Protein AF-A0A8J6GQ52-F1 (afdb_monomer_lite)

InterPro domains:
  IPR007128 Nuclear MIS12/MIND complex subunit PMF1/Nnf1 [PF03980] (69-167)
  IPR007128 Nuclear MIS12/MIND complex subunit PMF1/Nnf1 [PTHR15459] (1-187)

Structure (mmCIF, N/CA/C/O backbone):
data_AF-A0A8J6GQ52-F1
#
_entry.id   AF-A0A8J6GQ52-F1
#
loop_
_atom_site.group_PDB
_atom_site.id
_atom_site.type_symbol
_atom_site.label_atom_id
_atom_site.label_alt_id
_atom_site.label_comp_id
_atom_site.label_asym_id
_atom_site.label_entity_id
_atom_site.label_seq_id
_atom_site.pdbx_PDB_ins_code
_atom_site.Cartn_x
_atom_site.Cartn_y
_atom_site.Cartn_z
_atom_site.occupancy
_atom_site.B_iso_or_equiv
_atom_site.auth_seq_id
_atom_site.auth_comp_id
_atom_site.auth_asym_id
_atom_site.auth_atom_id
_atom_site.pdbx_PDB_model_num
ATOM 1 N N . MET A 1 1 ? -20.488 -32.281 -38.458 1.00 43.31 1 MET A N 1
ATOM 2 C CA . MET A 1 1 ? -21.672 -33.126 -38.209 1.00 43.31 1 MET A CA 1
ATOM 3 C C . MET A 1 1 ? -21.492 -33.829 -36.878 1.00 43.31 1 MET A C 1
ATOM 5 O O . MET A 1 1 ? -20.727 -34.777 -36.807 1.00 43.31 1 MET A O 1
ATOM 9 N N . ALA A 1 2 ? -22.140 -33.308 -35.844 1.00 41.88 2 ALA A N 1
ATOM 10 C CA . ALA A 1 2 ? -22.635 -34.038 -34.683 1.00 41.88 2 ALA A CA 1
ATOM 11 C C . ALA A 1 2 ? -23.608 -33.063 -34.015 1.00 41.88 2 ALA A C 1
ATOM 13 O O . ALA A 1 2 ? -23.210 -32.009 -33.528 1.00 41.88 2 ALA A O 1
ATOM 14 N N . ASP A 1 3 ? -24.880 -33.380 -34.175 1.00 35.00 3 ASP A N 1
ATOM 15 C CA . ASP A 1 3 ? -26.055 -32.637 -33.756 1.00 35.00 3 ASP A CA 1
ATOM 16 C C . ASP A 1 3 ? -26.645 -33.424 -32.585 1.00 35.00 3 ASP A C 1
ATOM 18 O O . ASP A 1 3 ? -26.902 -34.617 -32.748 1.00 35.00 3 ASP A O 1
ATOM 22 N N . VAL A 1 4 ? -26.802 -32.804 -31.414 1.00 43.28 4 VAL A N 1
ATOM 23 C CA . VAL A 1 4 ? -27.735 -33.262 -30.376 1.00 43.28 4 VAL A CA 1
ATOM 24 C C . VAL A 1 4 ? -28.310 -32.026 -29.694 1.00 43.28 4 VAL A C 1
ATOM 26 O O . VAL A 1 4 ? -27.606 -31.241 -29.061 1.00 43.28 4 VAL A O 1
ATOM 29 N N . SER A 1 5 ? -29.615 -31.888 -29.885 1.00 42.44 5 SER A N 1
ATOM 30 C CA . SER A 1 5 ? -30.511 -30.881 -29.334 1.00 42.44 5 SER A CA 1
ATOM 31 C C . SER A 1 5 ? -31.071 -31.261 -27.955 1.00 42.44 5 SER A C 1
ATOM 33 O O . SER A 1 5 ? -31.050 -32.428 -27.567 1.00 42.44 5 SER A O 1
ATOM 35 N N . HIS A 1 6 ? -31.707 -30.248 -27.346 1.00 36.59 6 HIS A N 1
ATOM 36 C CA . HIS A 1 6 ? -32.615 -30.223 -26.183 1.00 36.59 6 HIS A CA 1
ATOM 37 C C . HIS A 1 6 ? -31.938 -30.105 -24.805 1.00 36.59 6 HIS A C 1
ATOM 39 O O . HIS A 1 6 ? -30.955 -30.774 -24.534 1.00 36.59 6 HIS A O 1
ATOM 45 N N . SER A 1 7 ? -32.389 -29.250 -23.883 1.00 33.19 7 SER A N 1
ATOM 46 C CA . SER A 1 7 ? -33.713 -28.633 -23.699 1.00 33.19 7 SER A CA 1
ATOM 47 C C . SER A 1 7 ? -33.622 -27.365 -22.837 1.00 33.19 7 SER A C 1
ATOM 49 O O . SER A 1 7 ? -32.820 -27.288 -21.912 1.00 33.19 7 SER A O 1
ATOM 51 N N . ASN A 1 8 ? -34.498 -26.400 -23.131 1.00 37.22 8 ASN A N 1
ATOM 52 C CA . ASN A 1 8 ? -34.844 -25.273 -22.266 1.00 37.22 8 ASN A CA 1
ATOM 53 C C . ASN A 1 8 ? -35.473 -25.759 -20.954 1.00 37.22 8 ASN A C 1
ATOM 55 O O . ASN A 1 8 ? -36.440 -26.513 -21.014 1.00 37.22 8 ASN A O 1
ATOM 59 N N . GLU A 1 9 ? -35.047 -25.203 -19.818 1.00 34.72 9 GLU A N 1
ATOM 60 C CA . GLU A 1 9 ? -35.894 -25.093 -18.628 1.00 34.72 9 GLU A CA 1
ATOM 61 C C . GLU A 1 9 ? -35.555 -23.824 -17.828 1.00 34.72 9 GLU A C 1
ATOM 63 O O . GLU A 1 9 ? -34.475 -23.658 -17.270 1.00 34.72 9 GLU A O 1
ATOM 68 N N . ALA A 1 10 ? -36.503 -22.889 -17.914 1.00 39.56 10 ALA A N 1
ATOM 69 C CA . ALA A 1 10 ? -36.973 -21.944 -16.906 1.00 39.56 10 ALA A CA 1
ATOM 70 C C . ALA A 1 10 ? -36.105 -21.707 -15.650 1.00 39.56 10 ALA A C 1
ATOM 72 O O . ALA A 1 10 ? -36.073 -22.534 -14.744 1.00 39.56 10 ALA A O 1
ATOM 73 N N . VAL A 1 11 ? -35.569 -20.486 -15.513 1.00 40.12 11 VAL A N 1
ATOM 74 C CA . VAL A 1 11 ? -35.236 -19.914 -14.199 1.00 40.12 11 VAL A CA 1
ATOM 75 C C . VAL A 1 11 ? -36.071 -18.655 -13.983 1.00 40.12 11 VAL A C 1
ATOM 77 O O . VAL A 1 11 ? -35.872 -17.610 -14.596 1.00 40.12 11 VAL A O 1
ATOM 80 N N . GLU A 1 12 ? -37.098 -18.880 -13.174 1.00 35.12 12 GLU A N 1
ATOM 81 C CA . GLU A 1 12 ? -37.746 -18.016 -12.193 1.00 35.12 12 GLU A CA 1
ATOM 82 C C . GLU A 1 12 ? -37.391 -16.517 -12.161 1.00 35.12 12 GLU A C 1
ATOM 84 O O . GLU A 1 12 ? -36.273 -16.087 -11.884 1.00 35.12 12 GLU A O 1
ATOM 89 N N . LYS A 1 13 ? -38.444 -15.718 -12.345 1.00 44.16 13 LYS A N 1
ATOM 90 C CA . LYS A 1 13 ? -38.532 -14.293 -12.033 1.00 44.16 13 LYS A CA 1
ATOM 91 C C . LYS A 1 13 ? -38.651 -14.139 -10.505 1.00 44.16 13 LYS A C 1
ATOM 93 O O . LYS A 1 13 ? -39.627 -14.613 -9.931 1.00 44.16 13 LYS A O 1
ATOM 98 N N . GLY A 1 14 ? -37.714 -13.440 -9.866 1.00 32.12 14 GLY A N 1
ATOM 99 C CA . GLY A 1 14 ? -37.727 -13.097 -8.434 1.00 32.12 14 GLY A CA 1
ATOM 100 C C . GLY A 1 14 ? -37.041 -11.746 -8.185 1.00 32.12 14 GLY A C 1
ATOM 101 O O . GLY A 1 14 ? -36.274 -11.308 -9.036 1.00 32.12 14 GLY A O 1
ATOM 102 N N . PRO A 1 15 ? -37.378 -11.035 -7.097 1.00 40.50 15 PRO A N 1
ATOM 103 C CA . PRO A 1 15 ? -37.936 -9.687 -7.175 1.00 40.50 15 PRO A CA 1
ATOM 104 C C . PRO A 1 15 ? -36.904 -8.560 -7.213 1.00 40.50 15 PRO A C 1
ATOM 106 O O . PRO A 1 15 ? -35.813 -8.657 -6.656 1.00 40.50 15 PRO A O 1
ATOM 109 N N . GLU A 1 16 ? -37.332 -7.458 -7.830 1.00 43.88 16 GLU A N 1
ATOM 110 C CA . GLU A 1 16 ? -36.710 -6.141 -7.761 1.00 43.88 16 GLU A CA 1
ATOM 111 C C . GLU A 1 16 ? -36.433 -5.757 -6.302 1.00 43.88 16 GLU A C 1
ATOM 113 O O . GLU A 1 16 ? -37.333 -5.431 -5.524 1.00 43.88 16 GLU A O 1
ATOM 118 N N . GLY A 1 17 ? -35.158 -5.830 -5.926 1.00 29.09 17 GLY A N 1
ATOM 119 C CA . GLY A 1 17 ? -34.651 -5.241 -4.702 1.00 29.09 17 GLY A CA 1
ATOM 120 C C . GLY A 1 17 ? -34.566 -3.736 -4.892 1.00 29.09 17 GLY A C 1
ATOM 121 O O . GLY A 1 17 ? -33.700 -3.248 -5.615 1.00 29.09 17 GLY A O 1
ATOM 122 N N . PHE A 1 18 ? -35.488 -3.022 -4.251 1.00 31.86 18 PHE A N 1
ATOM 123 C CA . PHE A 1 18 ? -35.463 -1.578 -4.068 1.00 31.86 18 PHE A CA 1
ATOM 124 C C . PHE A 1 18 ? -34.062 -1.114 -3.659 1.00 31.86 18 PHE A C 1
ATOM 126 O O . PHE A 1 18 ? -33.594 -1.408 -2.560 1.00 31.86 18 PHE A O 1
ATOM 133 N N . SER A 1 19 ? -33.405 -0.377 -4.551 1.00 39.75 19 SER A N 1
ATOM 134 C CA . SER A 1 19 ? -32.201 0.376 -4.227 1.00 39.75 19 SER A CA 1
ATOM 135 C C . SER A 1 19 ? -32.638 1.616 -3.446 1.00 39.75 19 SER A C 1
ATOM 137 O O . SER A 1 19 ? -33.395 2.417 -4.000 1.00 39.75 19 SER A O 1
ATOM 139 N N . PRO A 1 20 ? -32.221 1.813 -2.182 1.00 41.72 20 PRO A N 1
ATOM 140 C CA . PRO A 1 20 ? -32.459 3.079 -1.526 1.00 41.72 20 PRO A CA 1
ATOM 141 C C . PRO A 1 20 ? -31.581 4.129 -2.198 1.00 41.72 20 PRO A C 1
ATOM 143 O O . PRO A 1 20 ? -30.355 4.029 -2.240 1.00 41.72 20 PRO A O 1
ATOM 146 N N . GLU A 1 21 ? -32.275 5.105 -2.756 1.00 31.41 21 GLU A N 1
ATOM 147 C CA . GLU A 1 21 ? -31.784 6.370 -3.262 1.00 31.41 21 GLU A CA 1
ATOM 148 C C . GLU A 1 21 ? -30.738 6.973 -2.316 1.00 31.41 21 GLU A C 1
ATOM 150 O O . GLU A 1 21 ? -30.968 7.159 -1.118 1.00 31.41 21 GLU A O 1
ATOM 155 N N . SER A 1 22 ? -29.552 7.229 -2.863 1.00 39.59 22 SER A N 1
ATOM 156 C CA . SER A 1 22 ? -28.425 7.824 -2.161 1.00 39.59 22 SER A CA 1
ATOM 157 C C . SER A 1 22 ? -28.741 9.274 -1.805 1.00 39.59 22 SER A C 1
ATOM 159 O O . SER A 1 22 ? -28.646 10.171 -2.643 1.00 39.59 22 SER A O 1
ATOM 161 N N . VAL A 1 23 ? -29.093 9.503 -0.543 1.00 38.03 23 VAL A N 1
ATOM 162 C CA . VAL A 1 23 ? -29.055 10.832 0.072 1.00 38.03 23 VAL A CA 1
ATOM 163 C C . VAL A 1 23 ? -27.583 11.265 0.159 1.00 38.03 23 VAL A C 1
ATOM 165 O O . VAL A 1 23 ? -26.764 10.483 0.652 1.00 38.03 23 VAL A O 1
ATOM 168 N N . PRO A 1 24 ? -27.208 12.476 -0.292 1.00 46.12 24 PRO A N 1
ATOM 169 C CA . PRO A 1 24 ? -25.840 12.953 -0.180 1.00 46.12 24 PRO A CA 1
ATOM 170 C C . PRO A 1 24 ? -25.595 13.369 1.273 1.00 46.12 24 PRO A C 1
ATOM 172 O O . PRO A 1 24 ? -25.915 14.482 1.684 1.00 46.12 24 PRO A O 1
ATOM 175 N N . VAL A 1 25 ? -25.066 12.447 2.074 1.00 36.69 25 VAL A N 1
ATOM 176 C CA . VAL A 1 25 ? -24.512 12.763 3.394 1.00 36.69 25 VAL A CA 1
ATOM 177 C C . VAL A 1 25 ? -23.038 13.069 3.183 1.00 36.69 25 VAL A C 1
ATOM 179 O O . VAL A 1 25 ? -22.173 12.203 3.279 1.00 36.69 25 VAL A O 1
ATOM 182 N N . ASP A 1 26 ? -22.778 14.320 2.816 1.00 45.38 26 ASP A N 1
ATOM 183 C CA . ASP A 1 26 ? -21.444 14.868 2.567 1.00 45.38 26 ASP A CA 1
ATOM 184 C C . ASP A 1 26 ? -20.767 15.231 3.899 1.00 45.38 26 ASP A C 1
ATOM 186 O O . ASP A 1 26 ? -20.475 16.379 4.234 1.00 45.38 26 ASP A O 1
ATOM 190 N N . THR A 1 27 ? -20.633 14.221 4.751 1.00 47.31 27 THR A N 1
ATOM 191 C CA . THR A 1 27 ? -19.817 14.254 5.967 1.00 47.31 27 THR A CA 1
ATOM 192 C C . THR A 1 27 ? -19.419 12.815 6.253 1.00 47.31 27 THR A C 1
ATOM 194 O O . THR A 1 27 ? -20.009 12.122 7.080 1.00 47.31 27 THR A O 1
ATOM 197 N N . THR A 1 28 ? -18.474 12.3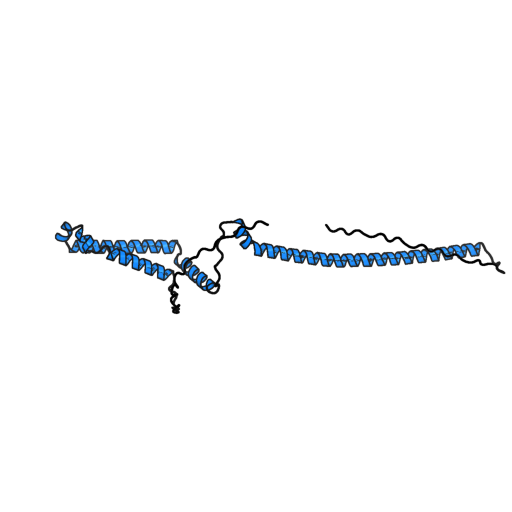12 5.462 1.00 72.19 28 THR A N 1
ATOM 198 C CA . THR A 1 28 ? -17.889 10.985 5.647 1.00 72.19 28 THR A CA 1
ATOM 199 C C . THR A 1 28 ? -17.199 10.966 7.008 1.00 72.19 28 THR A C 1
ATOM 201 O O . THR A 1 28 ? -16.115 11.518 7.166 1.00 72.19 28 THR A O 1
ATOM 204 N N . ILE A 1 29 ? -17.864 10.380 8.007 1.00 85.69 29 ILE A N 1
ATOM 205 C CA . ILE A 1 29 ? -17.282 10.109 9.326 1.00 85.69 29 ILE A CA 1
ATOM 206 C C . ILE A 1 29 ? -15.983 9.332 9.099 1.00 85.69 29 ILE A C 1
ATOM 208 O O . ILE A 1 29 ? -15.986 8.349 8.348 1.00 85.69 29 ILE A O 1
ATOM 212 N N . SER A 1 30 ? -14.885 9.778 9.713 1.00 93.31 30 SER A N 1
ATOM 213 C CA . SER A 1 30 ? -13.592 9.114 9.538 1.00 93.31 30 SER A CA 1
ATOM 214 C C . SER A 1 30 ? -13.648 7.689 10.087 1.00 93.31 30 SER A C 1
ATOM 216 O O . SER A 1 30 ? -14.373 7.385 11.043 1.00 93.31 30 SER A O 1
ATOM 218 N N . ARG A 1 31 ? -12.868 6.771 9.505 1.00 95.12 31 ARG A N 1
ATOM 219 C CA . ARG A 1 31 ? -12.851 5.378 9.990 1.00 95.12 31 ARG A CA 1
ATOM 220 C C . ARG A 1 31 ? -12.338 5.264 11.428 1.00 95.12 31 ARG A C 1
ATOM 222 O O . ARG A 1 31 ? -12.720 4.333 12.133 1.00 95.12 31 ARG A O 1
ATOM 229 N N . VAL A 1 32 ? -11.507 6.210 11.863 1.00 94.50 32 VAL A N 1
ATOM 230 C CA . VAL A 1 32 ? -10.993 6.299 13.236 1.00 94.50 32 VAL A CA 1
ATOM 231 C C . VAL A 1 32 ? -12.113 6.660 14.211 1.00 94.50 32 VAL A C 1
ATOM 233 O O . VAL A 1 32 ? -12.322 5.946 15.188 1.00 94.50 32 VAL A O 1
ATOM 236 N N . GLU A 1 33 ? -12.899 7.694 13.907 1.00 94.38 33 GLU A N 1
ATOM 237 C CA . GLU A 1 33 ? -14.057 8.079 14.727 1.00 94.38 33 GLU A CA 1
ATOM 238 C C . GLU A 1 33 ? -15.119 6.976 14.763 1.00 94.38 33 GLU A C 1
ATOM 240 O O . GLU A 1 33 ? -15.753 6.742 15.796 1.00 94.38 33 GLU A O 1
ATOM 245 N N . LEU A 1 34 ? -15.305 6.260 13.649 1.00 96.31 34 LEU A N 1
ATOM 246 C CA . LEU A 1 34 ? -16.199 5.107 13.602 1.00 96.31 34 LEU A CA 1
ATOM 247 C C . LEU A 1 34 ? -15.718 3.992 14.538 1.00 96.31 34 LEU A C 1
ATOM 249 O O . LEU A 1 34 ? -16.531 3.413 15.260 1.00 96.31 34 LEU A O 1
ATOM 253 N N . LEU A 1 35 ? -14.414 3.703 14.550 1.00 95.06 35 LEU A N 1
ATOM 254 C CA . LEU A 1 35 ? -13.829 2.731 15.471 1.00 95.06 35 LEU A CA 1
ATOM 255 C C . LEU A 1 35 ? -14.070 3.147 16.928 1.00 95.06 35 LEU A C 1
ATOM 257 O O . LEU A 1 35 ? -14.569 2.337 17.707 1.00 95.06 35 LEU A O 1
ATOM 261 N N . ASP A 1 36 ? -13.801 4.405 17.277 1.00 94.44 36 ASP A N 1
ATOM 262 C CA . ASP A 1 36 ? -14.016 4.922 18.635 1.00 94.44 36 ASP A CA 1
ATOM 263 C C . ASP A 1 36 ? -15.491 4.840 19.051 1.00 94.44 36 ASP A C 1
ATOM 265 O O . ASP A 1 36 ? -15.818 4.360 20.139 1.00 94.44 36 ASP A O 1
ATOM 269 N N . THR A 1 37 ? -16.400 5.168 18.133 1.00 96.44 37 THR A N 1
ATOM 270 C CA . THR A 1 37 ? -17.848 5.049 18.347 1.00 96.44 37 THR A CA 1
ATOM 271 C C . THR A 1 37 ? -18.274 3.599 18.604 1.00 96.44 37 THR A C 1
ATOM 273 O O . THR A 1 37 ? -19.105 3.330 19.481 1.00 96.44 37 THR A O 1
ATOM 276 N N . ILE A 1 38 ? -17.717 2.637 17.860 1.00 96.44 38 ILE A N 1
ATOM 277 C CA . ILE A 1 38 ? -18.008 1.207 18.042 1.00 96.44 38 ILE A CA 1
ATOM 278 C C . ILE A 1 38 ? -17.511 0.733 19.410 1.00 96.44 38 ILE A C 1
ATOM 280 O O . ILE A 1 38 ? -18.237 0.021 20.108 1.00 96.44 38 ILE A O 1
ATOM 284 N N . LEU A 1 39 ? -16.311 1.148 19.815 1.00 95.19 39 LEU A N 1
ATOM 285 C CA . LEU A 1 39 ? -15.725 0.799 21.110 1.00 95.19 39 LEU A CA 1
ATOM 286 C C . LEU A 1 39 ? -16.539 1.360 22.277 1.00 95.19 39 LEU A C 1
ATOM 288 O O . LEU A 1 39 ? -16.843 0.635 23.230 1.00 95.19 39 LEU A O 1
ATOM 292 N N . ASP A 1 40 ? -16.961 2.618 22.179 1.00 95.06 40 ASP A N 1
ATOM 293 C CA . ASP A 1 40 ? -17.839 3.239 23.167 1.00 95.06 40 ASP A CA 1
ATOM 294 C C . ASP A 1 40 ? -19.175 2.512 23.274 1.00 95.06 40 ASP A C 1
ATOM 296 O O . ASP A 1 40 ? -19.631 2.182 24.374 1.00 95.06 40 ASP A O 1
ATOM 300 N N . THR A 1 41 ? -19.777 2.193 22.130 1.00 96.75 41 THR A N 1
ATOM 301 C CA . THR A 1 41 ? -21.039 1.452 22.080 1.00 96.75 41 THR A CA 1
ATOM 302 C C . THR A 1 41 ? -20.882 0.063 22.701 1.00 96.75 41 THR A C 1
ATOM 304 O O . THR A 1 41 ? -21.733 -0.368 23.481 1.00 96.75 41 THR A O 1
ATOM 307 N N . PHE A 1 42 ? -19.784 -0.639 22.414 1.00 95.75 42 PHE A N 1
ATOM 308 C CA . PHE A 1 42 ? -19.481 -1.939 23.009 1.00 95.75 42 PHE A CA 1
ATOM 309 C C . PHE A 1 42 ? -19.385 -1.857 24.538 1.00 95.75 42 PHE A C 1
ATOM 311 O O . PHE A 1 42 ? -20.060 -2.620 25.237 1.00 95.75 42 PHE A O 1
ATOM 318 N N . LEU A 1 43 ? -18.619 -0.899 25.071 1.00 94.12 43 LEU A N 1
ATOM 319 C CA . LEU A 1 43 ? -18.460 -0.711 26.516 1.00 94.12 43 LEU A CA 1
ATOM 320 C C . LEU A 1 43 ? -19.785 -0.364 27.201 1.00 94.12 43 LEU A C 1
ATOM 322 O O . LEU A 1 43 ? -20.082 -0.890 28.276 1.00 94.12 43 LEU A O 1
ATOM 326 N N . GLN A 1 44 ? -20.614 0.468 26.570 1.00 93.25 44 GLN A N 1
ATOM 327 C CA . GLN A 1 44 ? -21.956 0.774 27.068 1.00 93.25 44 GLN A CA 1
ATOM 328 C C . GLN A 1 44 ? -22.832 -0.481 27.145 1.00 93.25 44 GLN A C 1
ATOM 330 O O . GLN A 1 44 ? -23.479 -0.725 28.165 1.00 93.25 44 GLN A O 1
ATOM 335 N N . LYS A 1 45 ? -22.843 -1.308 26.091 1.00 95.56 45 LYS A N 1
ATOM 336 C CA . LYS A 1 45 ? -23.631 -2.551 26.058 1.00 95.56 45 LYS A CA 1
ATOM 337 C C . LYS A 1 45 ? -23.138 -3.569 27.084 1.00 95.56 45 LYS A C 1
ATOM 339 O O . LYS A 1 45 ? -23.962 -4.226 27.720 1.00 95.56 45 LYS A O 1
ATOM 344 N N . LEU A 1 46 ? -21.825 -3.664 27.286 1.00 92.88 46 LEU A N 1
ATOM 345 C CA . LEU A 1 46 ? -21.221 -4.540 28.288 1.00 92.88 46 LEU A CA 1
ATOM 346 C C . LEU A 1 46 ? -21.679 -4.161 29.702 1.00 92.88 46 LEU A C 1
ATOM 348 O O . LEU A 1 46 ? -22.124 -5.029 30.459 1.00 92.88 46 LEU A O 1
ATOM 352 N N . VAL A 1 47 ? -21.627 -2.872 30.046 1.00 90.56 47 VAL A N 1
ATOM 353 C CA . VAL A 1 47 ? -22.064 -2.383 31.364 1.00 90.56 47 VAL A CA 1
ATOM 354 C C . VAL A 1 47 ? -23.572 -2.530 31.544 1.00 90.56 47 VAL A C 1
ATOM 356 O O . VAL A 1 47 ? -24.013 -3.011 32.586 1.00 90.56 47 VAL A O 1
ATOM 359 N N . ALA A 1 48 ? -24.368 -2.217 30.519 1.00 90.19 48 ALA A N 1
ATOM 360 C CA . ALA A 1 48 ? -25.817 -2.397 30.568 1.00 90.19 48 ALA A CA 1
ATOM 361 C C . ALA A 1 48 ? -26.219 -3.867 30.804 1.00 90.19 48 ALA A C 1
ATOM 363 O O . ALA A 1 48 ? -27.142 -4.146 31.570 1.00 90.19 48 ALA A O 1
ATOM 364 N N . ALA A 1 49 ? -25.508 -4.820 30.188 1.00 89.44 49 ALA A N 1
ATOM 365 C CA . ALA A 1 49 ? -25.750 -6.249 30.385 1.00 89.44 49 ALA A CA 1
ATOM 366 C C . ALA A 1 49 ? -25.391 -6.723 31.805 1.00 89.44 49 ALA A C 1
ATOM 368 O O . ALA A 1 49 ? -26.047 -7.617 32.349 1.00 89.44 49 ALA A O 1
ATOM 369 N N . ARG A 1 50 ? -24.371 -6.121 32.426 1.00 83.69 50 ARG A N 1
ATOM 370 C CA . ARG A 1 50 ? -23.953 -6.395 33.808 1.00 83.69 50 ARG A CA 1
ATOM 371 C C . ARG A 1 50 ? -24.516 -5.365 34.783 1.00 83.69 50 ARG A C 1
ATOM 373 O O . ARG A 1 50 ? -23.759 -4.752 35.531 1.00 83.69 50 ARG A O 1
ATOM 380 N N . SER A 1 51 ? -25.838 -5.198 34.799 1.00 86.31 51 SER A N 1
ATOM 381 C CA . SER A 1 51 ? -26.502 -4.286 35.735 1.00 86.31 51 SER A CA 1
ATOM 382 C C . SER A 1 51 ? -26.152 -4.593 37.199 1.00 86.31 51 SER A C 1
ATOM 384 O O . SER A 1 51 ? -25.931 -5.749 37.580 1.00 86.31 51 SER A O 1
ATOM 386 N N . PHE A 1 52 ? -26.143 -3.557 38.040 1.00 89.56 52 PHE A N 1
ATOM 387 C CA . PHE A 1 52 ? -25.914 -3.689 39.483 1.00 89.56 52 PHE A CA 1
ATOM 388 C C . PHE A 1 52 ? -26.875 -4.693 40.142 1.00 89.56 52 PHE A C 1
ATOM 390 O O . PHE A 1 52 ? -26.493 -5.451 41.031 1.00 89.56 52 PHE A O 1
ATOM 397 N N . GLU A 1 53 ? -28.118 -4.763 39.665 1.00 89.38 53 GLU A N 1
ATOM 398 C CA . GLU A 1 53 ? -29.111 -5.734 40.128 1.00 89.38 53 GLU A CA 1
ATOM 399 C C . GLU A 1 53 ? -28.651 -7.181 39.897 1.00 89.38 53 GLU A C 1
ATOM 401 O O . GLU A 1 53 ? -28.678 -8.001 40.815 1.00 89.38 53 GLU A O 1
ATOM 406 N N . ARG A 1 54 ? -28.147 -7.496 38.696 1.00 89.31 54 ARG A N 1
ATOM 407 C CA . ARG A 1 54 ? -27.603 -8.828 38.399 1.00 89.31 54 ARG A CA 1
ATOM 408 C C . ARG A 1 54 ? -26.380 -9.128 39.256 1.00 89.31 54 ARG A C 1
ATOM 410 O O . ARG A 1 54 ? -26.278 -10.232 39.782 1.00 89.31 54 ARG A O 1
ATOM 417 N N . PHE A 1 55 ? -25.495 -8.150 39.441 1.00 90.31 55 PHE A N 1
ATOM 418 C CA . PHE A 1 55 ? -24.312 -8.300 40.286 1.00 90.31 55 PHE A CA 1
ATOM 419 C C . PHE A 1 55 ? -24.688 -8.622 41.740 1.00 90.31 55 PHE A C 1
ATOM 421 O O . PHE A 1 55 ? -24.244 -9.622 42.299 1.00 90.31 55 PHE A O 1
ATOM 428 N N . THR A 1 56 ? -25.578 -7.830 42.335 1.00 91.25 56 THR A N 1
ATOM 429 C CA . THR A 1 56 ? -26.019 -8.015 43.725 1.00 91.25 56 THR A CA 1
ATOM 430 C C . THR A 1 56 ? -26.863 -9.268 43.936 1.00 91.25 56 THR A C 1
ATOM 432 O O . THR A 1 56 ? -26.767 -9.894 44.993 1.00 91.25 56 THR A O 1
ATOM 435 N N . SER A 1 57 ? -27.611 -9.712 42.919 1.00 90.25 57 SER A N 1
ATOM 436 C CA . SER A 1 57 ? -28.387 -10.957 42.980 1.00 90.25 57 SER A CA 1
ATOM 437 C C . SER A 1 57 ? -27.532 -12.198 43.267 1.00 90.25 57 SER A C 1
ATOM 439 O O . SER A 1 57 ? -28.026 -13.138 43.892 1.00 90.25 57 SER A O 1
ATOM 441 N N . CYS A 1 58 ? -26.253 -12.177 42.877 1.00 89.12 58 CYS A N 1
ATOM 442 C CA . CYS A 1 58 ? -25.286 -13.246 43.127 1.00 89.12 58 CYS A CA 1
ATOM 443 C C . CYS A 1 58 ? -24.645 -13.170 44.524 1.00 89.12 58 CYS A C 1
ATOM 445 O O . CYS A 1 58 ? -24.100 -14.161 45.002 1.00 89.12 58 CYS A O 1
ATOM 447 N N . TYR A 1 59 ? -24.733 -12.020 45.201 1.00 89.62 59 TYR A N 1
ATOM 448 C CA . TYR A 1 59 ? -24.089 -11.751 46.492 1.00 89.62 59 TYR A CA 1
ATOM 449 C C . TYR A 1 59 ? -25.087 -11.253 47.551 1.00 89.62 59 TYR A C 1
ATOM 451 O O . TYR A 1 59 ? -24.772 -10.384 48.369 1.00 89.62 59 TYR A O 1
ATOM 459 N N . LYS A 1 60 ? -26.301 -11.825 47.566 1.00 88.62 60 LYS A N 1
ATOM 460 C CA . LYS A 1 60 ? -27.393 -11.410 48.470 1.00 88.62 60 LYS A CA 1
ATOM 461 C C . LYS A 1 60 ? -27.003 -11.329 49.953 1.00 88.62 60 LYS A C 1
ATOM 463 O O . LYS A 1 60 ? -27.381 -10.342 50.580 1.00 88.62 60 LYS A O 1
ATOM 468 N N . PRO A 1 61 ? -26.249 -12.290 50.532 1.00 88.94 61 PRO A N 1
ATOM 469 C CA . PRO A 1 61 ? -25.880 -12.213 51.946 1.00 88.94 61 PRO A CA 1
ATOM 470 C C . PRO A 1 61 ? -25.038 -10.972 52.269 1.00 88.94 61 PRO A C 1
ATOM 472 O O . PRO A 1 61 ? -25.263 -10.319 53.282 1.00 88.94 61 PRO A O 1
ATOM 475 N N . PHE A 1 62 ? -24.108 -10.601 51.383 1.00 85.38 62 PHE A N 1
ATOM 476 C CA . PHE A 1 62 ? -23.248 -9.429 51.567 1.00 85.38 62 PHE A CA 1
ATOM 477 C C . PHE A 1 62 ? -24.002 -8.117 51.311 1.00 85.38 62 PHE A C 1
ATOM 479 O O . PHE A 1 62 ? -23.808 -7.146 52.036 1.00 85.38 62 PHE A O 1
ATOM 486 N N . GLN A 1 63 ? -24.930 -8.107 50.348 1.00 86.44 63 GLN A N 1
ATOM 487 C CA . GLN A 1 63 ? -25.795 -6.952 50.086 1.00 86.44 63 GLN A CA 1
ATOM 488 C C . GLN A 1 63 ? -26.677 -6.594 51.293 1.00 86.44 63 GLN A C 1
ATOM 490 O O . GLN A 1 63 ? -26.935 -5.418 51.533 1.00 86.44 63 GLN A O 1
ATOM 495 N N . GLN A 1 64 ? -27.150 -7.595 52.041 1.00 89.50 64 GLN A N 1
ATOM 496 C CA . GLN A 1 64 ? -27.967 -7.384 53.241 1.00 89.50 64 GLN A CA 1
ATOM 497 C C . GLN A 1 64 ? -27.156 -6.843 54.425 1.00 89.50 64 GLN A C 1
ATOM 499 O O . GLN A 1 64 ? -27.708 -6.131 55.259 1.00 89.50 64 GLN A O 1
ATOM 504 N N . LEU A 1 65 ? -25.863 -7.176 54.493 1.00 91.75 65 LEU A N 1
ATOM 505 C CA . LEU A 1 65 ? -24.951 -6.710 55.537 1.00 91.75 65 LEU A CA 1
ATOM 506 C C . LEU A 1 65 ? -24.515 -5.261 55.301 1.00 91.75 65 LEU A C 1
ATOM 508 O O . LEU A 1 65 ? -24.639 -4.436 56.203 1.00 91.75 65 LEU A O 1
ATOM 512 N N . ASP A 1 66 ? -24.021 -4.952 54.098 1.00 90.88 66 ASP A N 1
ATOM 513 C CA . ASP A 1 66 ? -23.570 -3.605 53.745 1.00 90.88 66 ASP A CA 1
ATOM 514 C C . ASP A 1 66 ? -23.846 -3.266 52.264 1.00 90.88 66 ASP A C 1
ATOM 516 O O . ASP A 1 66 ? -23.024 -3.526 51.374 1.00 90.88 66 ASP A O 1
ATOM 520 N N . PRO A 1 67 ? -25.002 -2.647 51.964 1.00 90.31 67 PRO A N 1
ATOM 521 C CA . PRO A 1 67 ? -25.352 -2.273 50.598 1.00 90.31 67 PRO A CA 1
ATOM 522 C C . PRO A 1 67 ? -24.484 -1.131 50.053 1.00 90.31 67 PRO A C 1
ATOM 524 O O . PRO A 1 67 ? -24.306 -1.034 48.838 1.00 90.31 67 PRO A O 1
ATOM 527 N N . LYS A 1 68 ? -23.921 -0.277 50.921 1.00 91.69 68 LYS A N 1
ATOM 528 C CA . LYS A 1 68 ? -23.092 0.861 50.495 1.00 91.69 68 LYS A CA 1
ATOM 529 C C . LYS A 1 68 ? -21.734 0.382 50.003 1.00 91.69 68 LYS A C 1
ATOM 531 O O . LYS A 1 68 ? -21.284 0.814 48.943 1.00 91.69 68 LYS A O 1
ATOM 536 N N . VAL A 1 69 ? -21.104 -0.534 50.741 1.00 92.00 69 VAL A N 1
ATOM 537 C CA . VAL A 1 69 ? -19.839 -1.150 50.314 1.00 92.00 69 VAL A CA 1
ATOM 538 C C . VAL A 1 69 ? -20.046 -1.947 49.032 1.00 92.00 69 VAL A C 1
ATOM 540 O O . VAL A 1 69 ? -19.238 -1.834 48.117 1.00 92.00 69 VAL A O 1
ATOM 543 N N . MET A 1 70 ? -21.152 -2.684 48.910 1.00 92.38 70 MET A N 1
ATOM 544 C CA . MET A 1 70 ? -21.475 -3.417 47.684 1.00 92.38 70 MET A CA 1
ATOM 545 C C . MET A 1 70 ? -21.584 -2.503 46.452 1.00 92.38 70 MET A C 1
ATOM 547 O O . MET A 1 70 ? -21.038 -2.827 45.397 1.00 92.38 70 MET A O 1
ATOM 551 N N . GLN A 1 71 ? -22.268 -1.363 46.579 1.00 91.56 71 GLN A N 1
ATOM 552 C CA . GLN A 1 71 ? -22.373 -0.377 45.502 1.00 91.56 71 GLN A CA 1
ATOM 553 C C . GLN A 1 71 ? -21.002 0.193 45.131 1.00 91.56 71 GLN A C 1
ATOM 555 O O . GLN A 1 71 ? -20.639 0.203 43.960 1.00 91.56 71 GLN A O 1
ATOM 560 N N . TRP A 1 72 ? -20.201 0.566 46.132 1.00 95.12 72 TRP A N 1
ATOM 561 C CA . TRP A 1 72 ? -18.843 1.056 45.909 1.00 95.12 72 TRP A CA 1
ATOM 562 C C . TRP A 1 72 ? -17.950 0.026 45.200 1.00 95.12 72 TRP A C 1
ATOM 564 O O . TRP A 1 72 ? -17.233 0.384 44.267 1.00 95.12 72 TRP A O 1
ATOM 574 N N . VAL A 1 73 ? -18.010 -1.253 45.591 1.00 93.94 73 VAL A N 1
ATOM 575 C CA . VAL A 1 73 ? -17.253 -2.335 44.936 1.00 93.94 73 VAL A CA 1
ATOM 576 C C . VAL A 1 73 ? -17.673 -2.485 43.475 1.00 93.94 73 VAL A C 1
ATOM 578 O O . VAL A 1 73 ? -16.810 -2.614 42.608 1.00 93.94 73 VAL A O 1
ATOM 581 N N . TYR A 1 74 ? -18.975 -2.446 43.186 1.00 93.81 74 TYR A N 1
ATOM 582 C CA . TYR A 1 74 ? -19.469 -2.521 41.813 1.00 93.81 74 TYR A CA 1
ATOM 583 C C . TYR A 1 74 ? -19.008 -1.327 40.973 1.00 93.81 74 TYR A C 1
ATOM 585 O O . TYR A 1 74 ? -18.480 -1.525 39.880 1.00 93.81 74 TYR A O 1
ATOM 593 N N . ASP A 1 75 ? -19.135 -0.106 41.493 1.00 94.44 75 ASP A N 1
ATOM 594 C CA . ASP A 1 75 ? -18.701 1.104 40.791 1.00 94.44 75 ASP A CA 1
ATOM 595 C C . ASP A 1 75 ? -17.192 1.059 40.508 1.00 94.44 75 ASP A C 1
ATOM 597 O O . ASP A 1 75 ? -16.743 1.379 39.403 1.00 94.44 75 ASP A O 1
ATOM 601 N N . LYS A 1 76 ? -16.389 0.589 41.474 1.00 95.94 76 LYS A N 1
ATOM 602 C CA . LYS A 1 76 ? -14.948 0.371 41.286 1.00 95.94 76 LYS A CA 1
ATOM 603 C C . LYS A 1 76 ? -14.644 -0.694 40.245 1.00 95.94 76 LYS A C 1
ATOM 605 O O . LYS A 1 76 ? -13.787 -0.472 39.397 1.00 95.94 76 LYS A O 1
ATOM 610 N N . PHE A 1 77 ? -15.364 -1.807 40.263 1.00 94.25 77 PHE A N 1
ATOM 611 C CA . PHE A 1 77 ? -15.203 -2.861 39.271 1.00 94.25 77 PHE A CA 1
ATOM 612 C C . PHE A 1 77 ? -15.527 -2.371 37.852 1.00 94.25 77 PHE A C 1
ATOM 614 O O . PHE A 1 77 ? -14.740 -2.594 36.934 1.00 94.25 77 PHE A O 1
ATOM 621 N N . VAL A 1 78 ? -16.659 -1.683 37.664 1.00 94.06 78 VAL A N 1
ATOM 622 C CA . VAL A 1 78 ? -17.081 -1.174 36.350 1.00 94.06 78 VAL A CA 1
ATOM 623 C C . VAL A 1 78 ? -16.100 -0.132 35.829 1.00 94.06 78 VAL A C 1
ATOM 625 O O . VAL A 1 78 ? -15.666 -0.237 34.684 1.00 94.06 78 VAL A O 1
ATOM 628 N N . THR A 1 79 ? -15.718 0.837 36.665 1.00 94.88 79 THR A N 1
ATOM 629 C CA . THR A 1 79 ? -14.760 1.879 36.267 1.00 94.88 79 THR A CA 1
ATOM 630 C C . THR A 1 79 ? -13.402 1.284 35.915 1.00 94.88 79 THR A C 1
ATOM 632 O O . THR A 1 79 ? -12.886 1.574 34.843 1.00 94.88 79 THR A O 1
ATOM 635 N N . GLN A 1 80 ? -12.861 0.383 36.741 1.00 96.62 80 GLN A N 1
ATOM 636 C CA . GLN A 1 80 ? -11.579 -0.263 36.462 1.00 96.62 80 GLN A CA 1
ATOM 637 C C . GLN A 1 80 ? -11.620 -1.104 35.181 1.00 96.62 80 GLN A C 1
ATOM 639 O O . GLN A 1 80 ? -10.687 -1.043 34.387 1.00 96.62 80 GLN A O 1
ATOM 644 N N . LEU A 1 81 ? -12.701 -1.855 34.950 1.00 94.81 81 LEU A N 1
ATOM 645 C CA . LEU A 1 81 ? -12.860 -2.652 33.735 1.00 94.81 81 LEU A CA 1
ATOM 646 C C . LEU A 1 81 ? -12.930 -1.769 32.484 1.00 94.81 81 LEU A C 1
ATOM 648 O O . LEU A 1 81 ? -12.263 -2.055 31.495 1.00 94.81 81 LEU A O 1
ATOM 652 N N . GLN A 1 82 ? -13.732 -0.702 32.517 1.00 95.00 82 GLN A N 1
ATOM 653 C CA . GLN A 1 82 ? -13.855 0.218 31.386 1.00 95.00 82 GLN A CA 1
ATOM 654 C C . GLN A 1 82 ? -12.539 0.938 31.098 1.00 95.00 82 GLN A C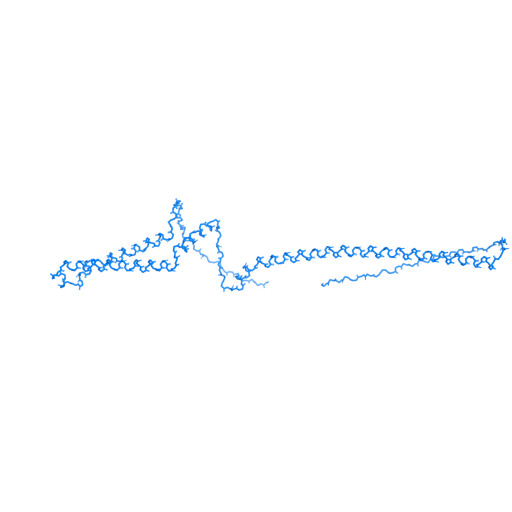 1
ATOM 656 O O . GLN A 1 82 ? -12.150 1.023 29.938 1.00 95.00 82 GLN A O 1
ATOM 661 N N . THR A 1 83 ? -11.862 1.438 32.134 1.00 96.38 83 THR A N 1
ATOM 662 C CA . THR A 1 83 ? -10.570 2.113 31.996 1.00 96.38 83 THR A CA 1
ATOM 663 C C . THR A 1 83 ? -9.517 1.162 31.443 1.00 96.38 83 THR A C 1
ATOM 665 O O . THR A 1 83 ? -8.923 1.479 30.424 1.00 96.38 83 THR A O 1
ATOM 668 N N . SER A 1 84 ? -9.382 -0.039 32.013 1.00 97.62 84 SER A N 1
ATOM 669 C CA . SER A 1 84 ? -8.401 -1.027 31.552 1.00 97.62 84 SER A CA 1
ATOM 670 C C . SER A 1 84 ? -8.618 -1.430 30.091 1.00 97.62 84 SER A C 1
ATOM 672 O O . SER A 1 84 ? -7.657 -1.497 29.337 1.00 97.62 84 SER A O 1
ATOM 674 N N . ILE A 1 85 ? -9.867 -1.643 29.655 1.00 95.81 85 ILE A N 1
ATOM 675 C CA . ILE A 1 85 ? -10.154 -1.951 28.244 1.00 95.81 85 ILE A CA 1
ATOM 676 C C . ILE A 1 85 ? -9.823 -0.756 27.338 1.00 95.81 85 ILE A C 1
ATOM 678 O O . ILE A 1 85 ? -9.304 -0.945 26.242 1.00 95.81 85 ILE A O 1
ATOM 682 N N . ARG A 1 86 ? -10.141 0.474 27.760 1.00 96.31 86 ARG A N 1
ATOM 683 C CA . ARG A 1 86 ? -9.831 1.676 26.970 1.00 96.31 86 ARG A CA 1
ATOM 684 C C . ARG A 1 86 ? -8.333 1.900 26.838 1.00 96.31 86 ARG A C 1
ATOM 686 O O . ARG A 1 86 ? -7.894 2.256 25.752 1.00 96.31 86 ARG A O 1
ATOM 693 N N . GLU A 1 87 ? -7.590 1.710 27.921 1.00 97.12 87 GLU A N 1
ATOM 694 C CA . GLU A 1 87 ? -6.131 1.817 27.949 1.00 97.12 87 GLU A CA 1
ATOM 695 C C . GLU A 1 87 ? -5.514 0.777 27.015 1.00 97.12 87 GLU A C 1
ATOM 697 O O . GLU A 1 87 ? -4.850 1.167 26.063 1.00 97.12 87 GLU A O 1
ATOM 702 N N . GLU A 1 88 ? -5.867 -0.502 27.168 1.00 97.56 88 GLU A N 1
ATOM 703 C CA . GLU A 1 88 ? -5.372 -1.589 26.312 1.00 97.56 88 GLU A CA 1
ATOM 704 C C . GLU A 1 88 ? -5.630 -1.317 24.822 1.00 97.56 88 GLU A C 1
ATOM 706 O O . GLU A 1 88 ? -4.755 -1.461 23.973 1.00 97.56 88 GLU A O 1
ATOM 711 N N . ILE A 1 89 ? -6.843 -0.883 24.471 1.00 95.81 89 ILE A N 1
ATOM 712 C CA . ILE A 1 89 ? -7.170 -0.602 23.070 1.00 95.81 89 ILE A CA 1
ATOM 713 C C . ILE A 1 89 ? -6.451 0.655 22.573 1.00 95.81 89 ILE A C 1
ATOM 715 O O . ILE A 1 89 ? -6.070 0.709 21.406 1.00 95.81 89 ILE A O 1
ATOM 719 N N . SER A 1 90 ? -6.251 1.657 23.430 1.00 95.88 90 SER A N 1
ATOM 720 C CA . SER A 1 90 ? -5.474 2.849 23.073 1.00 95.88 90 SER A CA 1
ATOM 721 C C . SER A 1 90 ? -4.009 2.495 22.827 1.00 95.88 90 SER A C 1
ATOM 723 O O . SER A 1 90 ? -3.444 2.962 21.842 1.00 95.88 90 SER A O 1
ATOM 725 N N . GLU A 1 91 ? -3.436 1.605 23.638 1.00 97.81 91 GLU A N 1
ATOM 726 C CA . GLU A 1 91 ? -2.089 1.064 23.441 1.00 97.81 91 GLU A CA 1
ATOM 727 C C . GLU A 1 91 ? -1.987 0.309 22.108 1.00 97.81 91 GLU A C 1
ATOM 729 O O . GLU A 1 91 ? -1.104 0.608 21.309 1.00 97.81 91 GLU A O 1
ATOM 734 N N . ILE A 1 92 ? -2.943 -0.574 21.789 1.00 96.75 92 ILE A N 1
ATOM 735 C CA . ILE A 1 92 ? -2.986 -1.279 20.492 1.00 96.75 92 ILE A CA 1
ATOM 736 C C . ILE A 1 92 ? -3.138 -0.295 19.318 1.00 96.75 92 ILE A C 1
ATOM 738 O O . ILE A 1 92 ? -2.526 -0.483 18.261 1.00 96.75 92 ILE A O 1
ATOM 742 N N . LYS A 1 93 ? -3.958 0.758 19.468 1.00 95.69 93 LYS A N 1
ATOM 743 C CA . LYS A 1 93 ? -4.126 1.808 18.445 1.00 95.69 93 LYS A CA 1
ATOM 744 C C . LYS A 1 93 ? -2.812 2.544 18.192 1.00 95.69 93 LYS A C 1
ATOM 746 O O . LYS A 1 93 ? -2.498 2.814 17.031 1.00 95.69 93 LYS A O 1
ATOM 751 N N . GLU A 1 94 ? -2.077 2.871 19.252 1.00 96.75 94 GLU A N 1
ATOM 752 C CA . GLU A 1 94 ? -0.800 3.578 19.179 1.00 96.75 94 GLU A CA 1
ATOM 753 C C . GLU A 1 94 ? 0.311 2.678 18.618 1.00 96.75 94 GLU A C 1
ATOM 755 O O . GLU A 1 94 ? 0.964 3.060 17.647 1.00 96.75 94 GLU A O 1
ATOM 760 N N . GLU A 1 95 ? 0.462 1.454 19.136 1.00 97.06 95 GLU A N 1
ATOM 761 C CA . GLU A 1 95 ? 1.442 0.466 18.663 1.00 97.06 95 GLU A CA 1
ATOM 762 C C . GLU A 1 95 ? 1.239 0.143 17.178 1.00 97.06 95 GLU A C 1
ATOM 764 O O . GLU A 1 95 ? 2.186 0.132 16.388 1.00 97.06 95 GLU A O 1
ATOM 769 N N . GLY A 1 96 ? -0.015 -0.073 16.775 1.00 94.75 96 GLY A N 1
ATOM 770 C CA . GLY A 1 96 ? -0.381 -0.345 15.389 1.00 94.75 96 GLY A CA 1
ATOM 771 C C . GLY A 1 96 ? -0.376 0.886 14.480 1.00 94.75 96 GLY A C 1
ATOM 772 O O . GLY A 1 96 ? -0.645 0.742 13.285 1.00 94.75 96 GLY A O 1
ATOM 773 N N . ASN A 1 97 ? -0.122 2.086 15.020 1.00 96.38 97 ASN A N 1
ATOM 774 C CA . ASN A 1 97 ? -0.261 3.370 14.325 1.00 96.38 97 ASN A CA 1
ATOM 775 C C . ASN A 1 97 ? -1.582 3.460 13.529 1.00 96.38 97 ASN A C 1
ATOM 777 O O . ASN A 1 97 ? -1.630 3.874 12.363 1.00 96.38 97 ASN A O 1
ATOM 781 N N . LEU A 1 98 ? -2.663 2.976 14.145 1.00 95.75 98 LEU A N 1
ATOM 782 C CA . LEU A 1 98 ? -3.898 2.652 13.442 1.00 95.75 98 LEU A CA 1
ATOM 783 C C . LEU A 1 98 ? -4.585 3.905 12.897 1.00 95.75 98 LEU A C 1
ATOM 785 O O . LEU A 1 98 ? -5.178 3.861 11.824 1.00 95.75 98 LEU A O 1
ATOM 789 N N . GLU A 1 99 ? -4.456 5.031 13.596 1.00 95.12 99 GLU A N 1
ATOM 790 C CA . GLU A 1 99 ? -4.980 6.318 13.146 1.00 95.12 99 GLU A CA 1
ATOM 791 C C . GLU A 1 99 ? -4.372 6.735 11.801 1.00 95.12 99 GLU A C 1
ATOM 793 O O . GLU A 1 99 ? -5.102 7.032 10.856 1.00 95.12 99 GLU A O 1
ATOM 798 N N . ALA A 1 100 ? -3.045 6.667 11.654 1.00 95.75 100 ALA A N 1
ATOM 799 C CA . ALA A 1 100 ? -2.391 7.010 10.395 1.00 95.75 100 ALA A CA 1
ATOM 800 C C . ALA A 1 100 ? -2.769 6.042 9.263 1.00 95.75 100 ALA A C 1
ATOM 802 O O . ALA A 1 100 ? -2.986 6.473 8.127 1.00 95.75 100 ALA A O 1
ATOM 803 N N . VAL A 1 101 ? -2.872 4.741 9.559 1.00 97.69 101 VAL A N 1
ATOM 804 C CA . VAL A 1 101 ? -3.257 3.718 8.573 1.00 97.69 101 VAL A CA 1
ATOM 805 C C . VAL A 1 101 ? -4.700 3.914 8.106 1.00 97.69 101 VAL A C 1
ATOM 807 O O . VAL A 1 101 ? -4.956 3.878 6.903 1.00 97.69 101 VAL A O 1
ATOM 810 N N . LEU A 1 102 ? -5.637 4.159 9.025 1.00 96.69 102 LEU A N 1
ATOM 811 C CA . LEU A 1 102 ? -7.045 4.388 8.695 1.00 96.69 102 LEU A CA 1
ATOM 812 C C . LEU A 1 102 ? -7.247 5.712 7.952 1.00 96.69 102 LEU A C 1
ATOM 814 O O . LEU A 1 102 ? -7.964 5.728 6.957 1.00 96.69 102 LEU A O 1
ATOM 818 N N . ASN A 1 103 ? -6.546 6.778 8.340 1.00 95.75 103 ASN A N 1
ATOM 819 C CA . ASN A 1 103 ? -6.580 8.053 7.616 1.00 95.75 103 ASN A CA 1
ATOM 820 C C . ASN A 1 103 ? -5.981 7.926 6.202 1.00 95.75 103 ASN A C 1
ATOM 822 O O . ASN A 1 103 ? -6.495 8.499 5.240 1.00 95.75 103 ASN A O 1
ATOM 826 N N . SER A 1 104 ? -4.909 7.142 6.044 1.00 96.94 104 SER A N 1
ATOM 827 C CA . SER A 1 104 ? -4.346 6.806 4.730 1.00 96.94 104 SER A CA 1
ATOM 828 C C . SER A 1 104 ? -5.334 6.001 3.881 1.00 96.94 104 SER A C 1
ATOM 830 O O . SER A 1 104 ? -5.502 6.274 2.694 1.00 96.94 104 SER A O 1
ATOM 832 N N . LEU A 1 105 ? -6.043 5.044 4.488 1.00 96.19 105 LEU A N 1
ATOM 833 C CA . LEU A 1 105 ? -7.086 4.277 3.812 1.00 96.19 105 LEU A CA 1
ATOM 834 C C . LEU A 1 105 ? -8.258 5.167 3.379 1.00 96.19 105 LEU A C 1
ATOM 836 O O . LEU A 1 105 ? -8.723 5.025 2.250 1.00 96.19 105 LEU A O 1
ATOM 840 N N . ASP A 1 106 ? -8.704 6.092 4.233 1.00 95.69 106 ASP A N 1
ATOM 841 C CA . ASP A 1 106 ? -9.728 7.085 3.896 1.00 95.69 106 ASP A CA 1
ATOM 842 C C . ASP A 1 106 ? -9.297 7.882 2.658 1.00 95.69 106 ASP A C 1
ATOM 844 O O . ASP A 1 106 ? -10.038 7.943 1.677 1.00 95.69 106 ASP A O 1
ATOM 848 N N . LYS A 1 107 ? -8.049 8.364 2.629 1.00 95.06 107 LYS A N 1
ATOM 849 C CA . LYS A 1 107 ? -7.474 9.058 1.470 1.00 95.06 107 LYS A CA 1
ATOM 850 C C . LYS A 1 107 ? -7.451 8.197 0.198 1.00 95.06 107 LYS A C 1
ATOM 852 O O . LYS A 1 107 ? -7.868 8.674 -0.852 1.00 95.06 107 LYS A O 1
ATOM 857 N N . ILE A 1 108 ? -7.000 6.942 0.277 1.00 94.50 108 ILE A N 1
ATOM 858 C CA . ILE A 1 108 ? -6.963 6.021 -0.878 1.00 94.50 108 ILE A CA 1
ATOM 859 C C . ILE A 1 108 ? -8.374 5.769 -1.420 1.00 94.50 108 ILE A C 1
ATOM 861 O O . ILE A 1 108 ? -8.572 5.699 -2.633 1.00 94.50 108 ILE A O 1
ATOM 865 N N . VAL A 1 109 ? -9.362 5.626 -0.532 1.00 92.31 109 VAL A N 1
ATOM 866 C CA . VAL A 1 109 ? -10.760 5.447 -0.931 1.00 92.31 109 VAL A CA 1
ATOM 867 C C . VAL A 1 109 ? -11.265 6.694 -1.647 1.00 92.31 109 VAL A C 1
ATOM 869 O O . VAL A 1 109 ? -11.830 6.548 -2.726 1.00 92.31 109 VAL A O 1
ATOM 872 N N . GLU A 1 110 ? -11.022 7.892 -1.108 1.00 92.19 110 GLU A N 1
ATOM 873 C CA . GLU A 1 110 ? -11.394 9.154 -1.761 1.00 92.19 110 GLU A CA 1
ATOM 874 C C . GLU A 1 110 ? -10.749 9.308 -3.148 1.00 92.19 110 GLU A C 1
ATOM 876 O O . GLU A 1 110 ? -11.449 9.590 -4.119 1.00 92.19 110 GLU A O 1
ATOM 881 N N . GLU A 1 111 ? -9.443 9.048 -3.275 1.00 92.31 111 GLU A N 1
ATOM 882 C CA . GLU A 1 111 ? -8.724 9.078 -4.560 1.00 92.31 111 GLU A CA 1
ATOM 883 C C . GLU A 1 111 ? -9.273 8.042 -5.558 1.00 92.31 111 GLU A C 1
ATOM 885 O O . GLU A 1 111 ? -9.310 8.277 -6.767 1.00 92.31 111 GLU A O 1
ATOM 890 N N . GLY A 1 112 ? -9.727 6.893 -5.053 1.00 90.00 112 GLY A N 1
ATOM 891 C CA . GLY A 1 112 ? -10.266 5.794 -5.846 1.00 90.00 112 GLY A CA 1
ATOM 892 C C . GLY A 1 112 ? -11.718 5.965 -6.295 1.00 90.00 112 GLY A C 1
ATOM 893 O O . GLY A 1 112 ? -12.115 5.281 -7.237 1.00 90.00 112 GLY A O 1
ATOM 894 N N . LYS A 1 113 ? -12.509 6.865 -5.686 1.00 88.50 113 LYS A N 1
ATOM 895 C CA . LYS A 1 113 ? -13.954 7.024 -5.974 1.00 88.50 113 LYS A CA 1
ATOM 896 C C . LYS A 1 113 ? -14.268 7.322 -7.442 1.00 88.50 113 LYS A C 1
ATOM 898 O O . LYS A 1 113 ? -15.342 6.963 -7.914 1.00 88.50 113 LYS A O 1
ATOM 903 N N . ALA A 1 114 ? -13.352 7.973 -8.159 1.00 87.50 114 ALA A N 1
ATOM 904 C CA . ALA A 1 114 ? -13.527 8.292 -9.576 1.00 87.50 114 ALA A CA 1
ATOM 905 C C . ALA A 1 114 ? -13.471 7.050 -10.487 1.00 87.50 114 ALA A C 1
ATOM 907 O O . ALA A 1 114 ? -13.993 7.072 -11.602 1.00 87.50 114 ALA A O 1
ATOM 908 N N . ASN A 1 115 ? -12.853 5.964 -10.020 1.00 83.75 115 ASN A N 1
ATOM 909 C CA . ASN A 1 115 ? -12.703 4.732 -10.779 1.00 83.75 115 ASN A CA 1
ATOM 910 C C . ASN A 1 115 ? -13.929 3.841 -10.524 1.00 83.75 115 ASN A C 1
ATOM 912 O O . ASN A 1 115 ? -14.017 3.167 -9.503 1.00 83.75 115 ASN A O 1
ATOM 916 N N . GLY A 1 116 ? -14.894 3.853 -11.448 1.00 82.12 116 GLY A N 1
ATOM 917 C CA . GLY A 1 116 ? -16.134 3.066 -11.344 1.00 82.12 116 GLY A CA 1
ATOM 918 C C . GLY A 1 116 ? -15.982 1.570 -11.651 1.00 82.12 116 GLY A C 1
ATOM 919 O O . GLY A 1 116 ? -16.948 0.817 -11.535 1.00 82.12 116 GLY A O 1
ATOM 920 N N . GLU A 1 117 ? -14.793 1.128 -12.060 1.00 89.00 117 GLU A N 1
ATOM 921 C CA . GLU A 1 117 ? -14.513 -0.270 -12.380 1.00 89.00 117 GLU A CA 1
ATOM 922 C C . GLU A 1 117 ? -13.989 -1.039 -11.157 1.00 89.00 117 GLU A C 1
ATOM 924 O O . GLU A 1 117 ? -13.304 -0.467 -10.302 1.00 89.00 117 GLU A O 1
ATOM 929 N N . PRO A 1 118 ? -14.253 -2.356 -11.066 1.00 88.00 118 PRO A N 1
ATOM 930 C CA . PRO A 1 118 ? -13.659 -3.192 -10.036 1.00 88.00 118 PRO A CA 1
ATOM 931 C C . PRO A 1 118 ? -12.131 -3.097 -10.061 1.00 88.00 118 PRO A C 1
ATOM 933 O O . PRO A 1 118 ? -11.482 -3.438 -11.049 1.00 88.00 118 PRO A O 1
ATOM 936 N N . ALA A 1 119 ? -11.549 -2.655 -8.947 1.00 89.75 119 ALA A N 1
ATOM 937 C CA . ALA A 1 119 ? -10.103 -2.578 -8.809 1.00 89.75 119 ALA A CA 1
ATOM 938 C C . ALA A 1 119 ? -9.458 -3.965 -8.968 1.00 89.75 119 ALA A C 1
ATOM 940 O O . ALA A 1 119 ? -9.995 -4.975 -8.503 1.00 89.75 119 ALA A O 1
ATOM 941 N N . TRP A 1 120 ? -8.266 -3.999 -9.570 1.00 90.31 120 TRP A N 1
ATOM 942 C CA . TRP A 1 120 ? -7.480 -5.222 -9.709 1.00 90.31 120 TRP A CA 1
ATOM 943 C C . TRP A 1 120 ? -7.263 -5.908 -8.349 1.00 90.31 120 TRP A C 1
ATOM 945 O O . TRP A 1 120 ? -7.105 -5.262 -7.303 1.00 90.31 120 TRP A O 1
ATOM 955 N N . ARG A 1 121 ? -7.272 -7.242 -8.368 1.00 91.75 121 ARG A N 1
ATOM 956 C CA . ARG A 1 121 ? -6.997 -8.101 -7.215 1.00 91.75 121 ARG A CA 1
ATOM 957 C C . ARG A 1 121 ? -5.937 -9.129 -7.612 1.00 91.75 121 ARG A C 1
ATOM 959 O O . ARG A 1 121 ? -5.989 -9.597 -8.752 1.00 91.75 121 ARG A O 1
ATOM 966 N N . PRO A 1 122 ? -5.020 -9.495 -6.698 1.00 92.94 122 PRO A N 1
ATOM 967 C CA . PRO A 1 122 ? -4.061 -10.563 -6.943 1.00 92.94 122 PRO A CA 1
ATOM 968 C C . PRO A 1 122 ? -4.770 -11.819 -7.432 1.00 92.94 122 PRO A C 1
ATOM 970 O O . PRO A 1 122 ? -5.758 -12.257 -6.838 1.00 92.94 122 PRO A O 1
ATOM 973 N N . SER A 1 123 ? -4.278 -12.387 -8.529 1.00 91.19 123 SER A N 1
ATOM 974 C CA . SER A 1 123 ? -4.898 -13.564 -9.139 1.00 91.19 123 SER A CA 1
ATOM 975 C C . SER A 1 123 ? -4.638 -14.846 -8.346 1.00 91.19 123 SER A C 1
ATOM 977 O O . SER A 1 123 ? -5.251 -15.875 -8.623 1.00 91.19 123 SER A O 1
ATOM 979 N N . GLY A 1 124 ? -3.707 -14.795 -7.387 1.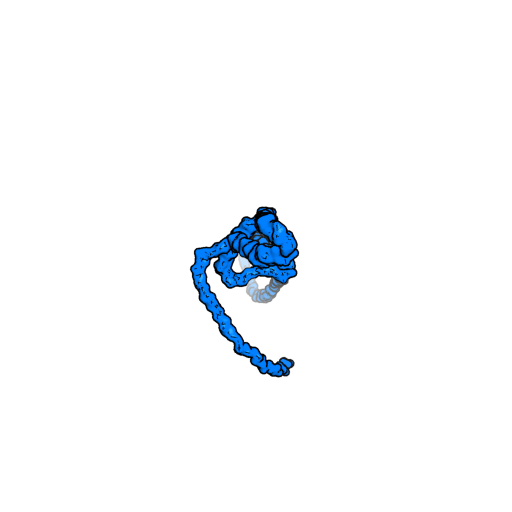00 93.50 124 GLY A N 1
ATOM 980 C CA . GLY A 1 124 ? -3.201 -15.957 -6.656 1.00 93.50 124 GLY A CA 1
ATOM 981 C C . GLY A 1 124 ? -2.105 -16.712 -7.413 1.00 93.50 124 GLY A C 1
ATOM 982 O O . GLY A 1 124 ? -1.568 -17.684 -6.892 1.00 93.50 124 GLY A O 1
ATOM 983 N N . THR A 1 125 ? -1.755 -16.267 -8.624 1.00 95.06 125 THR A N 1
ATOM 984 C CA . THR A 1 125 ? -0.640 -16.802 -9.415 1.00 95.06 125 THR A CA 1
ATOM 985 C C . THR A 1 125 ? 0.473 -15.751 -9.482 1.00 95.06 125 THR A C 1
ATOM 987 O O . THR A 1 125 ? 0.302 -14.739 -10.172 1.00 95.06 125 THR A O 1
ATOM 990 N N . PRO A 1 126 ? 1.607 -15.951 -8.787 1.00 94.12 126 PRO A N 1
ATOM 991 C CA . PRO A 1 126 ? 2.619 -14.911 -8.619 1.00 94.12 126 PRO A CA 1
ATOM 992 C C . PRO A 1 126 ? 3.246 -14.471 -9.945 1.00 94.12 126 PRO A C 1
ATOM 994 O O . PRO A 1 126 ? 3.533 -13.290 -10.116 1.00 94.12 126 PRO A O 1
ATOM 997 N N . GLU A 1 127 ? 3.407 -15.375 -10.913 1.00 94.38 127 GLU A N 1
ATOM 998 C CA . GLU A 1 127 ? 3.976 -15.060 -12.227 1.00 94.38 127 GLU A CA 1
ATOM 999 C C . GLU A 1 127 ? 3.108 -14.049 -12.980 1.00 94.38 127 GLU A C 1
ATOM 1001 O O . GLU A 1 127 ? 3.617 -13.083 -13.547 1.00 94.38 127 GLU A O 1
ATOM 1006 N N . LYS A 1 128 ? 1.785 -14.239 -12.952 1.00 91.69 128 LYS A N 1
ATOM 1007 C CA . LYS A 1 128 ? 0.831 -13.355 -13.630 1.00 91.69 128 LYS A CA 1
ATOM 1008 C C . LYS A 1 128 ? 0.807 -11.971 -12.988 1.00 91.69 128 LYS A C 1
ATOM 1010 O O . LYS A 1 128 ? 0.812 -10.963 -13.697 1.00 91.69 128 LYS A O 1
ATOM 1015 N N . ASP A 1 129 ? 0.805 -11.929 -11.660 1.00 93.81 129 ASP A N 1
ATOM 1016 C CA . ASP A 1 129 ? 0.766 -10.682 -10.900 1.00 93.81 129 ASP A CA 1
ATOM 1017 C C . ASP A 1 129 ? 2.083 -9.899 -11.080 1.00 93.81 129 ASP A C 1
ATOM 1019 O O . ASP A 1 129 ? 2.070 -8.688 -11.318 1.00 93.81 129 ASP A O 1
ATOM 1023 N N . LEU A 1 130 ? 3.222 -10.602 -11.099 1.00 93.62 130 LEU A N 1
ATOM 1024 C CA . LEU A 1 130 ? 4.538 -10.020 -11.358 1.00 93.62 130 LEU A CA 1
ATOM 1025 C C . LEU A 1 130 ? 4.653 -9.455 -12.779 1.00 93.62 130 LEU A C 1
ATOM 1027 O O . LEU A 1 130 ? 5.175 -8.352 -12.955 1.00 93.62 130 LEU A O 1
ATOM 1031 N N . CYS A 1 131 ? 4.135 -10.157 -13.794 1.00 91.62 131 CYS A N 1
ATOM 1032 C CA . CYS A 1 131 ? 4.137 -9.660 -15.171 1.00 91.62 131 CYS A CA 1
ATOM 1033 C C . CYS A 1 131 ? 3.458 -8.288 -15.293 1.00 91.62 131 CYS A C 1
ATOM 1035 O O . CYS A 1 131 ? 3.971 -7.426 -16.006 1.00 91.62 131 CYS A O 1
ATOM 1037 N N . SER A 1 132 ? 2.351 -8.062 -14.578 1.00 90.19 132 SER A N 1
ATOM 1038 C CA . SER A 1 132 ? 1.649 -6.772 -14.582 1.00 90.19 132 SER A CA 1
ATOM 1039 C C . SER A 1 132 ? 2.517 -5.640 -14.024 1.00 90.19 132 SER A C 1
ATOM 1041 O O . SER A 1 132 ? 2.540 -4.545 -14.582 1.00 90.19 132 SER A O 1
ATOM 1043 N N . VAL A 1 133 ? 3.256 -5.904 -12.943 1.00 93.00 133 VAL A N 1
ATOM 1044 C CA . VAL A 1 133 ? 4.137 -4.915 -12.298 1.00 93.00 133 VAL A CA 1
ATOM 1045 C C . VAL A 1 133 ? 5.388 -4.643 -13.138 1.00 93.00 133 VAL A C 1
ATOM 1047 O O . VAL A 1 133 ? 5.852 -3.508 -13.220 1.00 93.00 133 VAL A O 1
ATOM 1050 N N . MET A 1 134 ? 5.939 -5.671 -13.788 1.00 95.88 134 MET A N 1
ATOM 1051 C CA . MET A 1 134 ? 7.171 -5.550 -14.573 1.00 95.88 134 MET A CA 1
ATOM 1052 C C . MET A 1 134 ? 6.960 -4.972 -15.979 1.00 95.88 134 MET A C 1
ATOM 1054 O O . MET A 1 134 ? 7.901 -4.430 -16.564 1.00 95.88 134 MET A O 1
ATOM 1058 N N . ALA A 1 135 ? 5.744 -5.065 -16.524 1.00 95.88 135 ALA A N 1
ATOM 1059 C CA . ALA A 1 135 ? 5.395 -4.590 -17.862 1.00 95.88 135 ALA A CA 1
ATOM 1060 C C . ALA A 1 135 ? 5.926 -3.181 -18.215 1.00 95.88 135 ALA A C 1
ATOM 1062 O O . ALA A 1 135 ? 6.578 -3.066 -19.257 1.00 95.88 135 ALA A O 1
ATOM 1063 N N . PRO A 1 136 ? 5.731 -2.118 -17.402 1.00 96.81 136 PRO A N 1
ATOM 1064 C CA . PRO A 1 136 ? 6.209 -0.777 -17.754 1.00 96.81 136 PRO A CA 1
ATOM 1065 C C . PRO A 1 136 ? 7.731 -0.707 -17.951 1.00 96.81 136 PRO A C 1
ATOM 1067 O O . PRO A 1 136 ? 8.198 -0.059 -18.889 1.00 96.81 136 PRO A O 1
ATOM 1070 N N . TYR A 1 137 ? 8.511 -1.423 -17.139 1.00 97.06 137 TYR A N 1
ATOM 1071 C CA . TYR A 1 137 ? 9.972 -1.441 -17.251 1.00 97.06 137 TYR A CA 1
ATOM 1072 C C . TYR A 1 137 ? 10.440 -2.137 -18.530 1.00 97.06 137 TYR A C 1
ATOM 1074 O O . TYR A 1 137 ? 11.312 -1.632 -19.241 1.00 97.06 137 TYR A O 1
ATOM 1082 N N . PHE A 1 138 ? 9.832 -3.279 -18.864 1.00 97.06 138 PHE A N 1
ATOM 1083 C CA . PHE A 1 138 ? 10.162 -3.998 -20.094 1.00 97.06 138 PHE A CA 1
ATOM 1084 C C . PHE A 1 138 ? 9.748 -3.229 -21.347 1.00 97.06 138 PHE A C 1
ATOM 1086 O O . PHE A 1 138 ? 10.483 -3.240 -22.337 1.00 97.06 138 PHE A O 1
ATOM 1093 N N . LEU A 1 139 ? 8.620 -2.517 -21.304 1.00 97.88 139 LEU A N 1
ATOM 1094 C CA . LEU A 1 139 ? 8.206 -1.629 -22.389 1.00 97.88 139 LEU A CA 1
ATOM 1095 C C . LEU A 1 139 ? 9.214 -0.489 -22.580 1.00 97.88 139 LEU A C 1
ATOM 1097 O O . LEU A 1 139 ? 9.690 -0.289 -23.696 1.00 97.88 139 LEU A O 1
ATOM 1101 N N . GLN A 1 140 ? 9.637 0.173 -21.499 1.00 98.00 140 GLN A N 1
ATOM 1102 C CA . GLN A 1 140 ? 10.661 1.220 -21.565 1.00 98.00 140 GLN A CA 1
ATOM 1103 C C . GLN A 1 140 ? 11.987 0.698 -22.144 1.00 98.00 140 GLN A C 1
ATOM 1105 O O . GLN A 1 140 ? 12.603 1.346 -22.994 1.00 98.00 140 GLN A O 1
ATOM 1110 N N . GLN A 1 141 ? 12.425 -0.493 -21.724 1.00 98.25 141 GLN A N 1
ATOM 1111 C CA . GLN A 1 141 ? 13.644 -1.117 -22.239 1.00 98.25 141 GLN A CA 1
ATOM 1112 C C . GLN A 1 141 ? 13.525 -1.456 -23.729 1.00 98.25 141 GLN A C 1
ATOM 1114 O O . GLN A 1 141 ? 14.443 -1.173 -24.507 1.00 98.25 141 GLN A O 1
ATOM 1119 N N . ARG A 1 142 ? 12.396 -2.044 -24.138 1.00 98.44 142 ARG A N 1
ATOM 1120 C CA . ARG A 1 142 ? 12.104 -2.358 -25.539 1.00 98.44 142 ARG A CA 1
ATOM 1121 C C . ARG A 1 142 ? 12.164 -1.097 -26.392 1.00 98.44 142 ARG A C 1
ATOM 1123 O O . ARG A 1 142 ? 12.819 -1.100 -27.434 1.00 98.44 142 ARG A O 1
ATOM 1130 N N . ASP A 1 143 ? 11.524 -0.024 -25.944 1.00 98.44 143 ASP A N 1
ATOM 1131 C CA . ASP A 1 143 ? 11.446 1.220 -26.700 1.00 98.44 143 ASP A CA 1
ATOM 1132 C C . ASP A 1 143 ? 12.836 1.859 -26.836 1.00 98.44 143 ASP A C 1
ATOM 1134 O O . ASP A 1 143 ? 13.233 2.238 -27.940 1.00 98.44 143 ASP A O 1
ATOM 1138 N N . ALA A 1 144 ? 13.642 1.880 -25.771 1.00 98.44 144 ALA A N 1
ATOM 1139 C CA . ALA A 1 144 ? 15.022 2.369 -25.820 1.00 98.44 144 ALA A CA 1
ATOM 1140 C C . ALA A 1 144 ? 15.908 1.564 -26.792 1.00 98.44 144 ALA A C 1
ATOM 1142 O O . ALA A 1 144 ? 16.695 2.135 -27.557 1.00 98.44 144 ALA A O 1
ATOM 1143 N N . LEU A 1 145 ? 15.783 0.234 -26.792 1.00 98.69 145 LEU A N 1
ATOM 1144 C CA . LEU A 1 145 ? 16.503 -0.632 -27.727 1.00 98.69 145 LEU A CA 1
ATOM 1145 C C . LEU A 1 145 ? 16.042 -0.410 -29.168 1.00 98.69 145 LEU A C 1
ATOM 1147 O O . LEU A 1 145 ? 16.883 -0.314 -30.062 1.00 98.69 145 LEU A O 1
ATOM 1151 N N . CYS A 1 146 ? 14.736 -0.262 -29.390 1.00 98.62 146 CYS A N 1
ATOM 1152 C CA . CYS A 1 146 ? 14.173 0.019 -30.706 1.00 98.62 146 CYS A CA 1
ATOM 1153 C C . CYS A 1 146 ? 14.768 1.305 -31.297 1.00 98.62 146 CYS A C 1
ATOM 1155 O O . CYS A 1 146 ? 15.296 1.283 -32.410 1.00 98.62 146 CYS A O 1
ATOM 1157 N N . HIS A 1 147 ? 14.811 2.388 -30.514 1.00 98.56 147 HIS A N 1
ATOM 1158 C CA . HIS A 1 147 ? 15.425 3.652 -30.932 1.00 98.56 147 HIS A CA 1
ATOM 1159 C C . HIS A 1 147 ? 16.909 3.490 -31.290 1.00 98.56 147 HIS A C 1
ATOM 1161 O O . HIS A 1 147 ? 17.373 4.006 -32.310 1.00 98.56 147 HIS A O 1
ATOM 1167 N N . ARG A 1 148 ? 17.676 2.744 -30.484 1.00 98.56 148 ARG A N 1
ATOM 1168 C CA . ARG A 1 148 ? 19.100 2.479 -30.762 1.00 98.56 148 ARG A CA 1
ATOM 1169 C C . ARG A 1 148 ? 19.292 1.692 -32.056 1.00 98.56 148 ARG A C 1
ATOM 1171 O O . ARG A 1 148 ? 20.166 2.038 -32.850 1.00 98.56 148 ARG A O 1
ATOM 1178 N N . VAL A 1 149 ? 18.476 0.664 -32.277 1.00 98.75 149 VAL A N 1
ATOM 1179 C CA . VAL A 1 149 ? 18.522 -0.158 -33.492 1.00 98.75 149 VAL A CA 1
ATOM 1180 C C . VAL A 1 149 ? 18.159 0.675 -34.718 1.00 98.75 149 VAL A C 1
ATOM 1182 O O . VAL A 1 149 ? 18.875 0.619 -35.714 1.00 98.75 149 VAL A O 1
ATOM 1185 N N . GLN A 1 150 ? 17.102 1.486 -34.652 1.00 98.56 150 GLN A N 1
ATOM 1186 C CA . GLN A 1 150 ? 16.704 2.376 -35.747 1.00 98.56 150 GLN A CA 1
ATOM 1187 C C . GLN A 1 150 ? 17.805 3.385 -36.085 1.00 98.56 150 GLN A C 1
ATOM 1189 O O . GLN A 1 150 ? 18.176 3.526 -37.250 1.00 98.56 150 GLN A O 1
ATOM 1194 N N . LYS A 1 151 ? 18.406 4.012 -35.066 1.00 98.56 151 LYS A N 1
ATOM 1195 C CA . LYS A 1 151 ? 19.538 4.930 -35.243 1.00 98.56 151 LYS A CA 1
ATOM 1196 C C . LYS A 1 151 ? 20.720 4.256 -35.937 1.00 98.56 151 LYS A C 1
ATOM 1198 O O . LYS A 1 151 ? 21.345 4.860 -36.805 1.00 98.56 151 LYS A O 1
ATOM 1203 N N . GLN A 1 152 ? 21.043 3.020 -35.558 1.00 98.50 152 GLN A N 1
ATOM 1204 C CA . GLN A 1 152 ? 22.143 2.292 -36.185 1.00 98.50 152 GLN A CA 1
ATOM 1205 C C . GLN A 1 152 ? 21.809 1.870 -37.619 1.00 98.50 152 GLN A C 1
ATOM 1207 O O . GLN A 1 152 ? 22.672 1.958 -38.487 1.00 98.50 152 GLN A O 1
ATOM 1212 N N . LYS A 1 153 ? 20.564 1.459 -37.886 1.00 98.56 153 LYS A N 1
ATOM 1213 C CA . LYS A 1 153 ? 20.103 1.124 -39.239 1.00 98.56 153 LYS A CA 1
ATOM 1214 C C . LYS A 1 153 ? 20.219 2.318 -40.187 1.00 98.56 153 LYS A C 1
ATOM 1216 O O . LYS A 1 153 ? 20.767 2.138 -41.265 1.00 98.56 153 LYS A O 1
ATOM 1221 N N . ALA A 1 154 ? 19.801 3.511 -39.761 1.00 98.44 154 ALA A N 1
ATOM 1222 C CA . ALA A 1 154 ? 19.930 4.731 -40.563 1.00 98.44 154 ALA A CA 1
ATOM 1223 C C . ALA A 1 154 ? 21.398 5.031 -40.911 1.00 98.44 154 ALA A C 1
ATOM 1225 O O . ALA A 1 154 ? 21.752 5.142 -42.077 1.00 98.44 154 ALA A O 1
ATOM 1226 N N . LYS A 1 155 ? 22.291 5.019 -39.911 1.00 98.38 155 LYS A N 1
ATOM 1227 C CA . LYS A 1 155 ? 23.732 5.213 -40.148 1.00 98.38 155 LYS A CA 1
ATOM 1228 C C . LYS A 1 155 ? 24.328 4.171 -41.092 1.00 98.38 155 LYS A C 1
ATOM 1230 O O . LYS A 1 155 ? 25.186 4.492 -41.905 1.00 98.38 155 LYS A O 1
ATOM 1235 N N . ASN A 1 156 ? 23.917 2.912 -40.959 1.00 98.50 156 ASN A N 1
ATOM 1236 C CA . ASN A 1 156 ? 24.401 1.847 -41.830 1.00 98.50 156 ASN A CA 1
ATOM 1237 C C . ASN A 1 156 ? 23.917 2.033 -43.273 1.00 98.50 156 ASN A C 1
ATOM 1239 O O . ASN A 1 156 ? 24.667 1.707 -44.188 1.00 98.50 156 ASN A O 1
ATOM 1243 N N . GLN A 1 157 ? 22.702 2.552 -43.475 1.00 98.50 157 GLN A N 1
ATOM 1244 C CA . GLN A 1 157 ? 22.196 2.910 -44.802 1.00 98.50 157 GLN A CA 1
ATOM 1245 C C . GLN A 1 157 ? 23.039 4.032 -45.415 1.00 98.50 157 GLN A C 1
ATOM 1247 O O . GLN A 1 157 ? 23.585 3.834 -46.496 1.00 98.50 157 GLN A O 1
ATOM 1252 N N . ASP A 1 158 ? 23.274 5.121 -44.677 1.00 98.31 158 ASP A N 1
ATOM 1253 C CA . ASP A 1 158 ? 24.113 6.234 -45.144 1.00 98.31 158 ASP A CA 1
ATOM 1254 C C . ASP A 1 158 ? 25.528 5.765 -45.534 1.00 98.31 158 ASP A C 1
ATOM 1256 O O . ASP A 1 158 ? 26.082 6.154 -46.565 1.00 98.31 158 ASP A O 1
ATOM 1260 N N . LEU A 1 159 ? 26.124 4.886 -44.718 1.00 98.62 159 LEU A N 1
ATOM 1261 C CA . LEU A 1 159 ? 27.439 4.307 -44.995 1.00 98.62 159 LEU A CA 1
ATOM 1262 C C . LEU A 1 159 ? 27.423 3.381 -46.217 1.00 98.62 159 LEU A C 1
ATOM 1264 O O . LEU A 1 159 ? 28.367 3.406 -47.007 1.00 98.62 159 LEU A O 1
ATOM 1268 N N . ALA A 1 160 ? 26.379 2.569 -46.389 1.00 98.44 160 ALA A N 1
ATOM 1269 C CA . ALA A 1 160 ? 26.238 1.705 -47.557 1.00 98.44 160 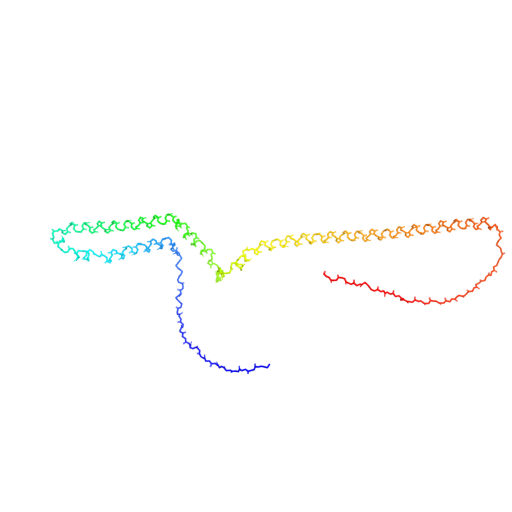ALA A CA 1
ATOM 1270 C C . ALA A 1 160 ? 26.123 2.533 -48.845 1.00 98.44 160 ALA A C 1
ATOM 1272 O O . ALA A 1 160 ? 26.804 2.230 -49.828 1.00 98.44 160 ALA A O 1
ATOM 1273 N N . ASP A 1 161 ? 25.349 3.617 -48.815 1.00 98.50 161 ASP A N 1
ATOM 1274 C CA . ASP A 1 161 ? 25.204 4.537 -49.942 1.00 98.50 161 ASP A CA 1
ATOM 1275 C C . ASP A 1 161 ? 26.528 5.232 -50.279 1.00 98.50 161 ASP A C 1
ATOM 1277 O O . ASP A 1 161 ? 26.912 5.303 -51.451 1.00 98.50 161 ASP A O 1
ATOM 1281 N N . ALA A 1 162 ? 27.288 5.659 -49.265 1.00 98.50 162 ALA A N 1
ATOM 1282 C CA . ALA A 1 162 ? 28.623 6.224 -49.451 1.00 98.50 162 ALA A CA 1
ATOM 1283 C C . ALA A 1 162 ? 29.603 5.214 -50.076 1.00 98.50 162 ALA A C 1
ATOM 1285 O O . ALA A 1 162 ? 30.363 5.561 -50.983 1.00 98.50 162 ALA A O 1
ATOM 1286 N N . VAL A 1 163 ? 29.564 3.947 -49.647 1.00 98.69 163 VAL A N 1
ATOM 1287 C CA . VAL A 1 163 ? 30.382 2.874 -50.234 1.00 98.69 163 VAL A CA 1
ATOM 1288 C C . VAL A 1 163 ? 29.999 2.627 -51.692 1.00 98.69 163 VAL A C 1
ATOM 1290 O O . VAL A 1 163 ? 30.884 2.493 -52.537 1.00 98.69 163 VAL A O 1
ATOM 1293 N N . LEU A 1 164 ? 28.704 2.583 -52.016 1.00 98.56 164 LEU A N 1
ATOM 1294 C CA . LEU A 1 164 ? 28.241 2.420 -53.395 1.00 98.56 164 LEU A CA 1
ATOM 1295 C C . LEU A 1 164 ? 28.664 3.601 -54.275 1.00 98.56 164 LEU A C 1
ATOM 1297 O O . LEU A 1 164 ? 29.132 3.390 -55.393 1.00 98.56 164 LEU A O 1
ATOM 1301 N N . ALA A 1 165 ? 28.558 4.833 -53.774 1.00 98.19 165 ALA A N 1
ATOM 1302 C CA . ALA A 1 165 ? 29.044 6.018 -54.474 1.00 98.19 165 ALA A CA 1
ATOM 1303 C C . ALA A 1 165 ? 30.561 5.950 -54.721 1.00 98.19 165 ALA A C 1
ATOM 1305 O O . ALA A 1 165 ? 31.008 6.173 -55.846 1.00 98.19 165 ALA A O 1
ATOM 1306 N N . GLY A 1 166 ? 31.340 5.559 -53.707 1.00 98.44 166 GLY A N 1
ATOM 1307 C CA . GLY A 1 166 ? 32.786 5.363 -53.830 1.00 98.44 166 GLY A CA 1
ATOM 1308 C C . GLY A 1 166 ? 33.159 4.282 -54.849 1.00 98.44 166 GLY A C 1
ATOM 1309 O O . GLY A 1 166 ? 34.064 4.485 -55.657 1.00 98.44 166 GLY A O 1
ATOM 1310 N N . ARG A 1 167 ? 32.427 3.159 -54.890 1.00 98.25 167 ARG A N 1
ATOM 1311 C CA . ARG A 1 167 ? 32.632 2.104 -55.902 1.00 98.25 167 ARG A CA 1
ATOM 1312 C C . ARG A 1 167 ? 32.408 2.622 -57.323 1.00 98.25 167 ARG A C 1
ATOM 1314 O O . ARG A 1 167 ? 33.262 2.403 -58.174 1.00 98.25 167 ARG A O 1
ATOM 1321 N N . ARG A 1 168 ? 31.334 3.385 -57.561 1.00 98.12 168 ARG A N 1
ATOM 1322 C CA . ARG A 1 168 ? 31.066 4.002 -58.876 1.00 98.12 168 ARG A CA 1
ATOM 1323 C C . ARG A 1 168 ? 32.174 4.971 -59.300 1.00 98.12 168 ARG A C 1
ATOM 1325 O O . ARG A 1 168 ? 32.533 5.020 -60.472 1.00 98.12 168 ARG A O 1
ATOM 1332 N N . GLN A 1 169 ? 32.735 5.736 -58.359 1.00 97.75 169 GLN A N 1
ATOM 1333 C CA . GLN A 1 169 ? 33.867 6.625 -58.648 1.00 97.75 169 GLN A CA 1
ATOM 1334 C C . GLN A 1 169 ? 35.119 5.843 -59.057 1.00 97.75 169 GLN A C 1
ATOM 1336 O O . GLN A 1 169 ? 35.773 6.213 -60.030 1.00 97.75 169 GLN A O 1
ATOM 1341 N N . LEU A 1 170 ? 35.432 4.750 -58.355 1.00 98.31 170 LEU A N 1
ATOM 1342 C CA . LEU A 1 170 ? 36.558 3.878 -58.701 1.00 98.31 170 LEU A CA 1
ATOM 1343 C C . LEU A 1 170 ? 36.385 3.243 -60.085 1.00 98.31 170 LEU A C 1
ATOM 1345 O O . LEU A 1 170 ? 37.334 3.236 -60.865 1.00 98.31 170 LEU A O 1
ATOM 1349 N N . GLU A 1 171 ? 35.181 2.773 -60.414 1.00 97.88 171 GLU A N 1
ATOM 1350 C CA . GLU A 1 171 ? 34.859 2.247 -61.746 1.00 97.88 171 GLU A CA 1
ATOM 1351 C C . GLU A 1 171 ? 35.079 3.305 -62.839 1.00 97.88 171 GLU A C 1
ATOM 1353 O O . GLU A 1 171 ? 35.710 3.021 -63.859 1.00 97.88 171 GLU A O 1
ATOM 1358 N N . GLY A 1 172 ? 34.637 4.547 -62.610 1.00 97.38 172 GLY A N 1
ATOM 1359 C CA . GLY A 1 172 ? 34.862 5.659 -63.537 1.00 97.38 172 GLY A CA 1
ATOM 1360 C C . GLY A 1 172 ? 36.346 5.996 -63.726 1.00 97.38 172 GLY A C 1
ATOM 1361 O O . GLY A 1 172 ? 36.807 6.159 -64.857 1.00 97.38 172 GLY A O 1
ATOM 1362 N N . LEU A 1 173 ? 37.120 6.044 -62.638 1.00 97.81 173 LEU A N 1
ATOM 1363 C CA . LEU A 1 173 ? 38.570 6.264 -62.700 1.00 97.81 173 LEU A CA 1
ATOM 1364 C C . LEU A 1 173 ? 39.285 5.126 -63.438 1.00 97.81 173 LEU A C 1
ATOM 1366 O O . LEU A 1 173 ? 40.170 5.380 -64.254 1.00 97.81 173 LEU A O 1
ATOM 1370 N N . GLN A 1 174 ? 38.881 3.876 -63.208 1.00 97.38 174 GLN A N 1
ATOM 1371 C CA . GLN A 1 174 ? 39.439 2.721 -63.906 1.00 97.38 174 GLN A CA 1
ATOM 1372 C C . GLN A 1 174 ? 39.212 2.811 -65.422 1.00 97.38 174 GLN A C 1
ATOM 1374 O O . GLN A 1 174 ? 40.140 2.560 -66.192 1.00 97.38 174 GLN A O 1
ATOM 1379 N N . GLN A 1 175 ? 38.014 3.212 -65.857 1.00 97.00 175 GLN A N 1
ATOM 1380 C CA . GLN A 1 175 ? 37.710 3.414 -67.277 1.00 97.00 175 GLN A CA 1
ATOM 1381 C C . GLN A 1 175 ? 38.566 4.526 -67.899 1.00 97.00 175 GLN A C 1
ATOM 1383 O O . GLN A 1 175 ? 39.075 4.359 -69.006 1.00 97.00 175 GLN A O 1
ATOM 1388 N N . GLN A 1 176 ? 38.784 5.637 -67.185 1.00 96.94 176 GLN A N 1
ATOM 1389 C CA . GLN A 1 176 ? 39.657 6.723 -67.651 1.00 96.94 176 GLN A CA 1
ATOM 1390 C C . GLN A 1 176 ? 41.111 6.267 -67.805 1.00 96.94 176 GLN A C 1
ATOM 1392 O O . GLN A 1 176 ? 41.737 6.548 -68.826 1.00 96.94 176 GLN A O 1
ATOM 1397 N N . ILE A 1 177 ? 41.639 5.531 -66.820 1.00 97.12 177 ILE A N 1
ATOM 1398 C CA . ILE A 1 177 ? 42.998 4.975 -66.874 1.00 97.12 177 ILE A CA 1
ATOM 1399 C C . ILE A 1 177 ? 43.138 4.027 -68.067 1.00 97.12 177 ILE A C 1
ATOM 1401 O O . ILE A 1 177 ? 44.109 4.130 -68.813 1.00 97.12 177 ILE A O 1
ATOM 1405 N N . GLN A 1 178 ? 42.163 3.141 -68.285 1.00 96.00 178 GLN A N 1
ATOM 1406 C CA . GLN A 1 178 ? 42.166 2.238 -69.436 1.00 96.00 178 GLN A CA 1
ATOM 1407 C C . GLN A 1 178 ? 42.115 3.007 -70.758 1.00 96.00 178 GLN A C 1
ATOM 1409 O O . GLN A 1 178 ? 42.894 2.710 -71.658 1.00 96.00 178 GLN A O 1
ATOM 1414 N N . ALA A 1 179 ? 41.257 4.022 -70.878 1.00 94.88 179 ALA A N 1
ATOM 1415 C CA . ALA A 1 179 ? 41.173 4.844 -72.082 1.00 94.88 179 ALA A CA 1
ATOM 1416 C C . ALA A 1 179 ? 42.504 5.549 -72.381 1.00 94.88 179 ALA A C 1
ATOM 1418 O O . ALA A 1 179 ? 42.991 5.478 -73.508 1.00 94.88 179 ALA A O 1
ATOM 1419 N N . LEU A 1 180 ? 43.131 6.158 -71.368 1.00 96.31 180 LEU A N 1
ATOM 1420 C CA . LEU A 1 180 ? 44.458 6.756 -71.501 1.00 96.31 180 LEU A CA 1
ATOM 1421 C C . LEU A 1 180 ? 45.490 5.710 -71.921 1.00 96.31 180 LEU A C 1
ATOM 1423 O O . LEU A 1 180 ? 46.241 5.927 -72.863 1.00 96.31 180 LEU A O 1
ATOM 1427 N N . GLN A 1 181 ? 45.523 4.550 -71.269 1.00 95.75 181 GLN A N 1
ATOM 1428 C CA . GLN A 1 181 ? 46.448 3.483 -71.640 1.00 95.75 181 GLN A CA 1
ATOM 1429 C C . GLN A 1 181 ? 46.303 3.102 -73.121 1.00 95.75 181 GLN A C 1
ATOM 1431 O O . GLN A 1 181 ? 47.311 2.980 -73.815 1.00 95.75 181 GLN A O 1
ATOM 1436 N N . GLN A 1 182 ? 45.073 2.951 -73.615 1.00 93.31 182 GLN A N 1
ATOM 1437 C CA . GLN A 1 182 ? 44.816 2.627 -75.018 1.00 93.31 182 GLN A CA 1
ATOM 1438 C C . GLN A 1 182 ? 45.268 3.747 -75.964 1.00 93.31 182 GLN A C 1
ATOM 1440 O O . GLN A 1 182 ? 45.855 3.455 -77.004 1.00 93.31 182 GLN A O 1
ATOM 1445 N N . THR A 1 183 ? 45.067 5.025 -75.617 1.00 93.62 183 THR A N 1
ATOM 1446 C CA . THR A 1 183 ? 45.535 6.147 -76.454 1.00 93.62 183 THR A CA 1
ATOM 1447 C C . THR A 1 183 ? 47.059 6.245 -76.488 1.00 93.62 183 THR A C 1
ATOM 1449 O O . THR A 1 183 ? 47.636 6.460 -77.559 1.00 93.62 183 THR A O 1
ATOM 1452 N N . TRP A 1 184 ? 47.727 6.031 -75.350 1.00 92.94 184 TRP A N 1
ATOM 1453 C CA . TRP A 1 184 ? 49.186 5.952 -75.276 1.00 92.94 184 TRP A CA 1
ATOM 1454 C C . TRP A 1 184 ? 49.714 4.789 -76.111 1.00 92.94 184 TRP A C 1
ATOM 1456 O O . TRP A 1 184 ? 50.620 4.984 -76.920 1.00 92.94 184 TRP A O 1
ATOM 1466 N N . GLN A 1 185 ? 49.120 3.601 -75.975 1.00 91.81 185 GLN A N 1
ATOM 1467 C CA . GLN A 1 185 ? 49.477 2.449 -76.798 1.00 91.81 185 GLN A CA 1
ATOM 1468 C C . GLN A 1 185 ? 49.294 2.775 -78.283 1.00 91.81 185 GLN A C 1
ATOM 1470 O O . GLN A 1 185 ? 50.261 2.683 -79.030 1.00 91.81 185 GLN A O 1
ATOM 1475 N N . ALA A 1 186 ? 48.122 3.245 -78.712 1.00 86.75 186 ALA A N 1
ATOM 1476 C CA . ALA A 1 186 ? 47.878 3.622 -80.104 1.00 86.75 186 ALA A CA 1
ATOM 1477 C C . ALA A 1 186 ? 48.905 4.638 -80.634 1.00 86.75 186 ALA A C 1
ATOM 1479 O O . ALA A 1 186 ? 49.404 4.472 -81.743 1.00 86.75 186 ALA A O 1
ATOM 1480 N N . SER A 1 187 ? 49.287 5.640 -79.838 1.00 86.06 187 SER A N 1
ATOM 1481 C CA . SER A 1 187 ? 50.287 6.647 -80.229 1.00 86.06 187 SER A CA 1
ATOM 1482 C C . SER A 1 187 ? 51.690 6.052 -80.395 1.00 86.06 187 SER A C 1
ATOM 1484 O O . SER A 1 187 ? 52.392 6.370 -81.358 1.00 86.06 187 SER A O 1
ATOM 1486 N N . VAL A 1 188 ? 52.096 5.153 -79.493 1.00 88.75 188 VAL A N 1
ATOM 1487 C CA . VAL A 1 188 ? 53.370 4.421 -79.588 1.00 88.75 188 VAL A CA 1
ATOM 1488 C C . VAL A 1 188 ? 53.368 3.494 -80.805 1.00 88.75 188 VAL A C 1
ATOM 1490 O O . 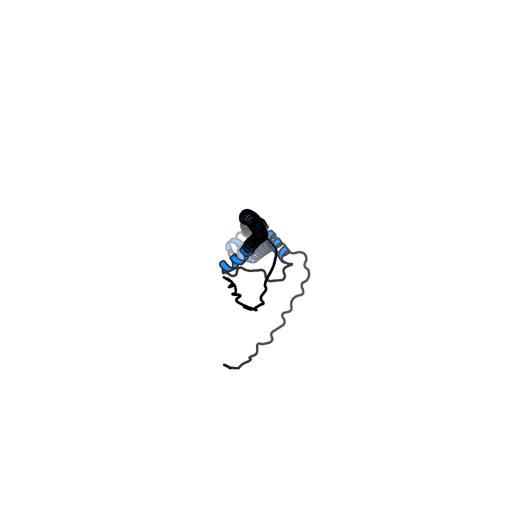VAL A 1 188 ? 54.318 3.506 -81.585 1.00 88.75 188 VAL A O 1
ATOM 1493 N N . TRP A 1 189 ? 52.285 2.742 -81.016 1.00 85.31 189 TRP A N 1
ATOM 1494 C CA . TRP A 1 189 ? 52.113 1.864 -82.173 1.00 85.31 189 TRP A CA 1
ATOM 1495 C C . TRP A 1 189 ? 52.128 2.650 -83.495 1.00 85.31 189 TRP A C 1
ATOM 1497 O O . TRP A 1 189 ? 52.841 2.253 -84.410 1.00 85.31 189 TRP A O 1
ATOM 1507 N N . LEU A 1 190 ? 51.433 3.790 -83.593 1.00 79.56 190 LEU A N 1
ATOM 1508 C CA . LEU A 1 190 ? 51.440 4.672 -84.773 1.00 79.56 190 LEU A CA 1
ATOM 1509 C C . LEU A 1 190 ? 52.823 5.273 -85.051 1.00 79.56 190 LEU A C 1
ATOM 1511 O O . LEU A 1 190 ? 53.230 5.369 -86.210 1.00 79.56 190 LEU A O 1
ATOM 1515 N N . SER A 1 191 ? 53.561 5.644 -84.004 1.00 74.19 191 SER A N 1
ATOM 1516 C CA . SER A 1 191 ? 54.927 6.166 -84.135 1.00 74.19 191 SER A CA 1
ATOM 1517 C C . SER A 1 191 ? 55.887 5.085 -84.631 1.00 74.19 191 SER A C 1
ATOM 1519 O O . SER A 1 191 ? 56.673 5.340 -85.538 1.00 74.19 191 SER A O 1
ATOM 1521 N N . LEU A 1 192 ? 55.782 3.858 -84.109 1.00 74.06 192 LEU A N 1
ATOM 1522 C CA . LEU A 1 192 ? 56.563 2.708 -84.577 1.00 74.06 192 LEU A CA 1
ATOM 1523 C C . LEU A 1 192 ? 56.199 2.310 -86.015 1.00 74.06 192 LEU A C 1
ATOM 1525 O O . LEU A 1 192 ? 57.092 2.075 -86.824 1.00 74.06 192 LEU A O 1
ATOM 1529 N N . PHE A 1 193 ? 54.910 2.300 -86.367 1.00 65.81 193 PHE A N 1
ATOM 1530 C CA . PHE A 1 193 ? 54.458 2.030 -87.736 1.00 65.81 193 PHE A CA 1
ATOM 1531 C C . PHE A 1 193 ? 54.917 3.104 -88.730 1.00 65.81 193 PHE A C 1
ATOM 1533 O O . PHE A 1 193 ? 55.285 2.753 -89.848 1.00 65.81 193 PHE A O 1
ATOM 1540 N N . SER A 1 194 ? 54.962 4.379 -88.331 1.00 61.50 194 SER A N 1
ATOM 1541 C CA . SER A 1 194 ? 55.471 5.481 -89.167 1.00 61.50 194 SER A CA 1
ATOM 1542 C C . SER A 1 194 ? 57.000 5.482 -89.293 1.00 61.50 194 SER A C 1
ATOM 1544 O O . SER A 1 194 ? 57.530 5.906 -90.314 1.00 61.50 194 SER A O 1
ATOM 1546 N N . LEU A 1 195 ? 57.725 4.982 -88.284 1.00 56.84 195 LEU A N 1
ATOM 1547 C CA . LEU A 1 195 ? 59.183 4.814 -88.347 1.00 56.84 195 LEU A CA 1
ATOM 1548 C C . LEU A 1 195 ? 59.591 3.620 -89.226 1.00 56.84 195 LEU A C 1
ATOM 1550 O O . LEU A 1 195 ? 60.632 3.656 -89.876 1.00 56.84 195 LEU A O 1
ATOM 1554 N N . VAL A 1 196 ? 58.774 2.563 -89.239 1.00 56.12 196 VAL A N 1
ATOM 1555 C CA . VAL A 1 196 ? 58.977 1.365 -90.071 1.00 56.12 196 VAL A CA 1
ATOM 1556 C C . VAL A 1 196 ? 58.408 1.555 -91.488 1.00 56.12 196 VAL A C 1
ATOM 1558 O O . VAL A 1 196 ? 58.893 0.929 -92.427 1.00 56.12 196 VAL A O 1
ATOM 1561 N N . SER A 1 197 ? 57.445 2.465 -91.674 1.00 52.25 197 SER A N 1
ATOM 1562 C CA . SER A 1 197 ? 56.838 2.808 -92.970 1.00 52.25 197 SER A CA 1
ATOM 1563 C C . SER A 1 197 ? 57.105 4.277 -93.328 1.00 52.25 197 SER A C 1
ATOM 1565 O O . SER A 1 197 ? 56.245 5.139 -93.160 1.00 52.25 197 SER A O 1
ATOM 1567 N N . GLY A 1 198 ? 58.305 4.576 -93.836 1.00 39.28 198 GLY A N 1
ATOM 1568 C CA . GLY A 1 198 ? 58.578 5.835 -94.546 1.00 39.28 198 GLY A CA 1
ATOM 1569 C C . GLY A 1 198 ? 57.655 6.025 -95.771 1.00 39.28 198 GLY A C 1
ATOM 1570 O O . GLY A 1 198 ? 56.986 5.081 -96.194 1.00 39.28 198 GLY A O 1
ATOM 1571 N N . PRO A 1 199 ? 57.581 7.236 -96.354 1.00 42.09 199 PRO A N 1
ATOM 1572 C CA . PRO A 1 199 ? 56.448 7.674 -97.163 1.00 42.09 199 PRO A CA 1
ATOM 1573 C C . PRO A 1 199 ? 56.347 6.922 -98.493 1.00 42.09 199 PRO A C 1
ATOM 1575 O O . PRO A 1 199 ? 57.054 7.228 -99.448 1.00 42.09 199 PRO A O 1
ATOM 1578 N N . LEU A 1 200 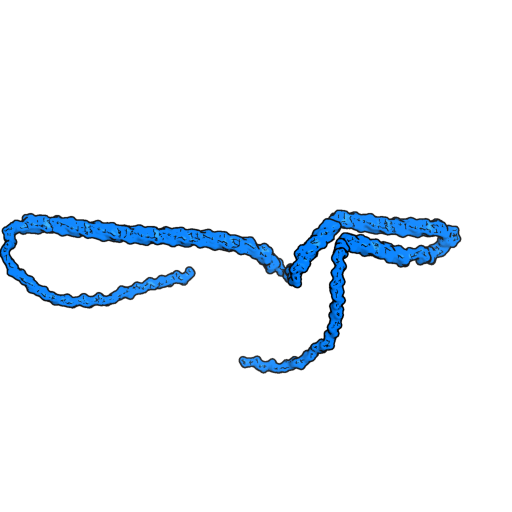? 55.383 6.011 -98.588 1.00 37.44 200 LEU A N 1
ATOM 1579 C CA . LEU A 1 200 ? 54.746 5.655 -99.851 1.00 37.44 200 LEU A CA 1
ATOM 1580 C C . LEU A 1 200 ? 53.250 5.450 -99.615 1.00 37.44 200 LEU A C 1
ATOM 1582 O O . LEU A 1 200 ? 52.823 4.435 -99.074 1.00 37.44 200 LEU A O 1
ATOM 1586 N N . ALA A 1 201 ? 52.446 6.414 -100.059 1.00 37.25 201 ALA A N 1
ATOM 1587 C CA . ALA A 1 201 ? 51.029 6.193 -100.310 1.00 37.25 201 ALA A CA 1
ATOM 1588 C C . ALA A 1 201 ? 50.564 6.999 -101.532 1.00 37.25 201 ALA A C 1
ATOM 1590 O O . ALA A 1 201 ? 50.278 8.186 -101.434 1.00 37.25 201 ALA A O 1
ATOM 1591 N N . TRP A 1 202 ? 50.486 6.305 -102.666 1.00 31.77 202 TRP A N 1
ATOM 1592 C CA . TRP A 1 202 ? 49.426 6.342 -103.688 1.00 31.77 202 TRP A CA 1
ATOM 1593 C C . TRP A 1 202 ? 49.295 4.852 -104.087 1.00 31.77 202 TRP A C 1
ATOM 1595 O O . TRP A 1 202 ? 50.324 4.237 -104.334 1.00 31.77 202 TRP A O 1
ATOM 1605 N N . LEU A 1 203 ? 48.176 4.125 -104.147 1.00 35.47 203 LEU A N 1
ATOM 1606 C CA . LEU A 1 203 ? 46.729 4.375 -104.168 1.00 35.47 203 LEU A CA 1
ATOM 1607 C C . LEU A 1 203 ? 46.013 2.992 -103.924 1.00 35.47 203 LEU A C 1
ATOM 1609 O O . LEU A 1 203 ? 46.695 2.076 -103.465 1.00 35.47 203 LEU A O 1
ATOM 1613 N N . PRO A 1 204 ? 44.693 2.766 -104.150 1.00 55.34 204 PRO A N 1
ATOM 1614 C CA . PRO A 1 204 ? 43.812 2.072 -103.199 1.00 55.34 204 PRO A CA 1
ATOM 1615 C C . PRO A 1 204 ? 43.218 0.739 -103.721 1.00 55.34 204 PRO A C 1
ATOM 1617 O O . PRO A 1 204 ? 43.286 0.454 -104.908 1.00 55.34 204 PRO A O 1
ATOM 1620 N N . LEU A 1 205 ? 42.586 -0.049 -102.840 1.00 31.92 205 LEU A N 1
ATOM 1621 C CA . LEU A 1 205 ? 41.516 -1.058 -103.066 1.00 31.92 205 LEU A CA 1
ATOM 1622 C C . LEU A 1 205 ? 41.498 -1.945 -101.805 1.00 31.92 205 LEU A C 1
ATOM 1624 O O . LEU A 1 205 ? 42.552 -2.238 -101.266 1.00 31.92 205 LEU A O 1
ATOM 1628 N N . SER A 1 206 ? 40.408 -2.456 -101.246 1.00 34.78 206 SER A N 1
ATOM 1629 C CA . SER A 1 206 ? 39.025 -2.604 -101.672 1.00 34.78 206 SER A CA 1
ATOM 1630 C C . SER A 1 206 ? 38.208 -2.941 -100.411 1.00 34.78 206 SER A C 1
ATOM 1632 O O . SER A 1 206 ? 38.741 -3.531 -99.472 1.00 34.78 206 SER A O 1
ATOM 1634 N N . GLN A 1 207 ? 36.917 -2.609 -100.380 1.00 41.00 207 GLN A N 1
ATOM 1635 C CA . GLN A 1 207 ? 35.977 -3.186 -99.405 1.00 41.00 207 GLN A CA 1
ATOM 1636 C C . GLN A 1 207 ? 35.766 -4.694 -99.654 1.00 41.00 207 GLN A C 1
ATOM 1638 O O . GLN A 1 207 ? 35.897 -5.143 -100.796 1.00 41.00 207 GLN A O 1
ATOM 1643 N N . PRO A 1 208 ? 35.323 -5.456 -98.632 1.00 41.41 208 PRO A N 1
ATOM 1644 C CA . PRO A 1 208 ? 33.947 -5.961 -98.737 1.00 41.41 208 PRO A CA 1
ATOM 1645 C C . PRO A 1 208 ? 33.135 -6.039 -97.423 1.00 41.41 208 PRO A C 1
ATOM 1647 O O . PRO A 1 208 ? 33.606 -6.467 -96.375 1.00 41.41 208 PRO A O 1
ATOM 1650 N N . LYS A 1 209 ? 31.859 -5.650 -97.563 1.00 39.44 209 LYS A N 1
ATOM 1651 C CA . LYS A 1 209 ? 30.601 -6.214 -97.019 1.00 39.44 209 LYS A CA 1
ATOM 1652 C C . LYS A 1 209 ? 30.662 -7.283 -95.903 1.00 39.44 209 LYS A C 1
ATOM 1654 O O . LYS A 1 209 ? 31.007 -8.426 -96.158 1.00 39.44 209 LYS A O 1
ATOM 1659 N N . GLY A 1 210 ? 30.084 -6.911 -94.753 1.00 35.94 210 GLY A N 1
ATOM 1660 C CA . GLY A 1 210 ? 28.842 -7.470 -94.184 1.00 35.94 210 GLY A CA 1
ATOM 1661 C C . GLY A 1 210 ? 28.812 -8.915 -93.664 1.00 35.94 210 GLY A C 1
ATOM 1662 O O . GLY A 1 210 ? 28.925 -9.848 -94.443 1.00 35.94 210 GLY A O 1
ATOM 1663 N N . SER A 1 211 ? 28.441 -9.092 -92.389 1.00 36.12 211 SER A N 1
ATOM 1664 C CA . SER A 1 211 ? 27.360 -10.018 -92.006 1.00 36.12 211 SER A CA 1
ATOM 1665 C C . SER A 1 211 ? 26.890 -9.777 -90.570 1.00 36.12 211 SER A C 1
ATOM 1667 O O . SER A 1 211 ? 27.681 -9.556 -89.657 1.00 36.12 211 SER A O 1
ATOM 1669 N N . HIS A 1 212 ? 25.572 -9.845 -90.407 1.00 41.47 212 HIS A N 1
ATOM 1670 C CA . HIS A 1 212 ? 24.845 -9.901 -89.148 1.00 41.47 212 HIS A CA 1
ATOM 1671 C C . HIS A 1 212 ? 25.302 -11.066 -88.260 1.00 41.47 212 HIS A C 1
ATOM 1673 O O . HIS A 1 212 ? 25.567 -12.164 -88.746 1.00 41.47 212 HIS A O 1
ATOM 1679 N N . GLY A 1 213 ? 25.279 -10.834 -86.948 1.00 35.69 213 GLY A N 1
ATOM 1680 C CA . GLY A 1 213 ? 25.428 -11.852 -85.915 1.00 35.69 213 GLY A CA 1
ATOM 1681 C C . GLY A 1 213 ? 24.699 -11.407 -84.655 1.00 35.69 213 GLY A C 1
ATOM 1682 O O . GLY A 1 213 ? 25.286 -10.801 -83.768 1.00 35.69 213 GLY A O 1
ATOM 1683 N N . SER A 1 214 ? 23.393 -11.659 -84.632 1.00 41.66 214 SER A N 1
ATOM 1684 C CA . SER A 1 214 ? 22.553 -11.596 -83.440 1.00 41.66 214 SER A CA 1
ATOM 1685 C C . SER A 1 214 ? 23.012 -12.662 -82.444 1.00 41.66 214 SER A C 1
ATOM 1687 O O . SER A 1 214 ? 23.172 -13.816 -82.837 1.00 41.66 214 SER A O 1
ATOM 1689 N N . SER A 1 215 ? 23.177 -12.315 -81.168 1.00 37.22 215 SER A N 1
ATOM 1690 C CA . SER A 1 215 ? 22.958 -13.283 -80.096 1.00 37.22 215 SER A CA 1
ATOM 1691 C C . SER A 1 215 ? 22.504 -12.570 -78.832 1.00 37.22 215 SER A C 1
ATOM 1693 O O . SER A 1 215 ? 23.152 -11.654 -78.327 1.00 37.22 215 SER A O 1
ATOM 1695 N N . ALA A 1 216 ? 21.329 -12.983 -78.387 1.00 38.84 216 ALA A N 1
ATOM 1696 C CA . ALA A 1 216 ? 20.632 -12.514 -77.214 1.00 38.84 216 ALA A CA 1
ATOM 1697 C C . ALA A 1 216 ? 20.819 -13.519 -76.065 1.00 38.84 216 ALA A C 1
ATOM 1699 O O . ALA A 1 216 ? 20.991 -14.707 -76.323 1.00 38.84 216 ALA A O 1
ATOM 1700 N N . VAL A 1 217 ? 20.633 -13.018 -74.833 1.00 38.97 217 VAL A N 1
ATOM 1701 C CA . VAL A 1 217 ? 20.281 -13.762 -73.599 1.00 38.97 217 VAL A CA 1
ATOM 1702 C C . VAL A 1 217 ? 21.458 -14.581 -73.022 1.00 38.97 217 VAL A C 1
ATOM 1704 O O . VAL A 1 217 ? 22.131 -15.315 -73.725 1.00 38.97 217 VAL A O 1
ATOM 1707 N N . VAL A 1 218 ? 21.865 -14.401 -71.760 1.00 41.31 218 VAL A N 1
ATOM 1708 C CA . VAL A 1 218 ? 21.161 -14.871 -70.554 1.00 41.31 218 VAL A CA 1
ATOM 1709 C C . VAL A 1 218 ? 21.421 -13.942 -69.357 1.00 41.31 218 VAL A C 1
ATOM 1711 O O . VAL A 1 218 ? 22.549 -13.786 -68.896 1.00 41.31 218 VAL A O 1
ATOM 1714 N N . GLN A 1 219 ? 20.337 -13.375 -68.824 1.00 45.53 219 GLN A N 1
ATOM 1715 C CA . GLN A 1 219 ? 20.216 -12.965 -67.425 1.00 45.53 219 GLN A CA 1
ATOM 1716 C C . GLN A 1 219 ? 20.011 -14.219 -66.570 1.00 45.53 219 GLN A C 1
ATOM 1718 O O . GLN A 1 219 ? 19.132 -15.022 -66.880 1.00 45.53 219 GLN A O 1
ATOM 1723 N N . HIS A 1 220 ? 20.751 -14.348 -65.468 1.00 45.66 220 HIS A N 1
ATOM 1724 C CA . HIS A 1 220 ? 20.355 -15.222 -64.364 1.00 45.66 220 HIS A CA 1
ATOM 1725 C C . HIS A 1 220 ? 20.147 -14.417 -63.076 1.00 45.66 220 HIS A C 1
ATOM 1727 O O . HIS A 1 220 ? 20.854 -13.429 -62.861 1.00 45.66 220 HIS A O 1
ATOM 1733 N N . PRO A 1 221 ? 19.167 -14.807 -62.236 1.00 54.28 221 PRO A N 1
ATOM 1734 C CA . PRO A 1 221 ? 18.689 -14.007 -61.119 1.00 54.28 221 PRO A CA 1
ATOM 1735 C C . PRO A 1 221 ? 19.442 -14.313 -59.819 1.00 54.28 221 PRO A C 1
ATOM 1737 O O . PRO A 1 221 ? 19.919 -15.422 -59.588 1.00 54.28 221 PRO A O 1
ATOM 1740 N N . CYS A 1 222 ? 19.472 -13.308 -58.950 1.00 44.56 222 CYS A N 1
ATOM 1741 C CA . CYS A 1 222 ? 19.868 -13.397 -57.549 1.00 44.56 222 CYS A CA 1
ATOM 1742 C C . CYS A 1 222 ? 18.784 -14.139 -56.735 1.00 44.56 222 CYS A C 1
ATOM 1744 O O . CYS A 1 222 ? 17.604 -13.847 -56.952 1.00 44.56 222 CYS A O 1
ATOM 1746 N N . PRO A 1 223 ? 19.118 -15.037 -55.790 1.00 63.22 223 PRO A N 1
ATOM 1747 C CA . PRO A 1 223 ? 18.155 -15.513 -54.808 1.00 63.22 223 PRO A CA 1
ATOM 1748 C C . PRO A 1 223 ? 18.167 -14.641 -53.545 1.00 63.22 223 PRO A C 1
ATOM 1750 O O . PRO A 1 223 ? 19.212 -14.370 -52.952 1.00 63.22 223 PRO A O 1
ATOM 1753 N N . ASP A 1 224 ? 16.961 -14.244 -53.140 1.00 51.69 224 ASP A N 1
ATOM 1754 C CA . ASP A 1 224 ? 16.618 -13.707 -51.826 1.00 51.69 224 ASP A CA 1
ATOM 1755 C C . ASP A 1 224 ? 17.090 -14.636 -50.696 1.00 51.69 224 ASP A C 1
ATOM 1757 O O . ASP A 1 224 ? 16.787 -15.831 -50.687 1.00 51.69 224 ASP A O 1
ATOM 1761 N N . LEU A 1 225 ? 17.744 -14.063 -49.684 1.00 51.97 225 LEU A N 1
ATOM 1762 C CA . LEU A 1 225 ? 17.888 -14.676 -48.366 1.00 51.97 225 LEU A CA 1
ATOM 1763 C C . LEU A 1 225 ? 16.962 -13.952 -47.391 1.00 51.97 225 LEU A C 1
ATOM 1765 O O . LEU A 1 225 ? 17.253 -12.860 -46.905 1.00 51.97 225 LEU A O 1
ATOM 1769 N N . ARG A 1 226 ? 15.827 -14.600 -47.127 1.00 46.44 226 ARG A N 1
ATOM 1770 C CA . ARG A 1 226 ? 14.962 -14.353 -45.979 1.00 46.44 226 ARG A CA 1
ATOM 1771 C C . ARG A 1 226 ? 15.249 -15.461 -44.965 1.00 46.44 226 ARG A C 1
ATOM 1773 O O . ARG A 1 226 ? 15.016 -16.631 -45.259 1.00 46.44 226 ARG A O 1
ATOM 1780 N N . GLY A 1 227 ? 15.768 -15.064 -43.811 1.00 49.56 227 GLY A N 1
ATOM 1781 C CA . GLY A 1 227 ? 15.971 -15.852 -42.599 1.00 49.56 227 GLY A CA 1
ATOM 1782 C C . GLY A 1 227 ? 16.023 -14.888 -41.430 1.00 49.56 227 GLY A C 1
ATOM 1783 O O . GLY A 1 227 ? 16.778 -13.898 -41.557 1.00 49.56 227 GLY A O 1
#

Organism: Microtus ochrogaster (NCBI:txid79684)

pLDDT: mean 79.66, std 23.76, range [29.09, 98.75]

Secondary structure (DSSP, 8-state):
------------------------------HHHHHHHHHHHHHHHHHHHT-HHHHHHT-HHHHHH-HHHHHHHHHHHHHHHHHHHHHHHHHHHHHTTHHHHHHHHHHHHHHHTT--SPPP---S-HHHHHHHHHHHHHHHHHHHHHHHHHHHHHHHHHHHHHHHHHHHHHHHHHHHHHHHHHHHHHHHHHHHHHHHS-S---------------------PPPP---

Radius of gyration: 52.81 Å; chains: 1; bounding box: 98×49×160 Å

Sequence (227 aa):
MADVSHSNEAVEKGPEGFSPESVPVDTTISRVELLDTILDTFLQKLVAARSFERFTSCYKPFQQLDPKVMQWVYDKFVTQLQTSIREEISEIKEEGNLEAVLNSLDKIVEEGKANGEPAWRPSGTPEKDLCSVMAPYFLQQRDALCHRVQKQKAKNQDLADAVLAGRRQLEGLQQQIQALQQTWQASVWLSLFSLVSGPLAWLPLSQPKGSHGSSAVVQHPCPDLRG

Foldseek 3Di:
DDDDDDDDDDDDDDDDDDDPDDDPPVPPDFVVVVVVVVLVVVLVVVDVVVDLVVVCVVVVVVCVVPVPVSVVVVVVVSVVVSVVVVVVVVVVCVVVVVVVVSVVVVVVCVVCVVPPDDDDDPPPDVVVVVCVVCVVVVVVVVVVVVVVVVVVVVVVVVVVVVVVVVVVVVVVVVVVVVVVVVVVVVVVVVVVVCVVDPDDDDDDDDDDDDDDDDDDDDDDDDDDDDD